Protein AF-A0A9N9K9Q8-F1 (afdb_monomer_lite)

Foldseek 3Di:
DDPPDDDCPPVVLVVVLVVQCPDPVNPPPDPVRSVVVLCPDPVNVVSVVVVVCVVPVPDPDDDDDDDDDPPDDDDDDDPVVVVLVVLVVCCVVPVVCSVVVLVVVPDDPVVVLVVVLSVVVVVDDPVNLVPDDPVRNVVVCVVNVLCVVPVDLVVSLVVLVVVLVVLVVVLVVLVVVVVPDDDDPPDPCNVVSVVCCVPPSPVVNVVSVVSNVVSVVVNVVSVD

Organism: NCBI:txid1348616

Structure (mmCIF, N/CA/C/O backbone):
data_AF-A0A9N9K9Q8-F1
#
_entry.id   AF-A0A9N9K9Q8-F1
#
loop_
_atom_site.group_PDB
_atom_site.id
_atom_site.type_symbol
_atom_site.label_atom_id
_atom_site.label_alt_id
_atom_site.label_comp_id
_atom_site.label_asym_id
_atom_site.label_entity_id
_atom_site.label_seq_id
_atom_site.pdbx_PDB_ins_code
_atom_site.Cartn_x
_atom_site.Cartn_y
_atom_site.Cartn_z
_atom_site.occupancy
_atom_site.B_iso_or_equiv
_atom_site.auth_seq_id
_atom_site.auth_comp_id
_atom_site.auth_asym_id
_atom_site.auth_atom_id
_atom_site.pdbx_PDB_model_num
ATOM 1 N N . TYR A 1 1 ? -30.589 18.678 27.924 1.00 32.12 1 TYR A N 1
ATOM 2 C CA . TYR A 1 1 ? -29.913 18.560 29.229 1.00 32.12 1 TYR A CA 1
ATOM 3 C C . TYR A 1 1 ? -30.903 18.054 30.267 1.00 32.12 1 TYR A C 1
ATOM 5 O O . TYR A 1 1 ? -31.657 18.846 30.816 1.00 32.12 1 TYR A O 1
ATOM 13 N N . TYR A 1 2 ? -30.967 16.738 30.486 1.00 28.25 2 TYR A N 1
ATOM 14 C CA . TYR A 1 2 ? -31.677 16.191 31.645 1.00 28.25 2 TYR A CA 1
ATOM 15 C C . TYR A 1 2 ? -30.678 16.084 32.791 1.00 28.25 2 TYR A C 1
ATOM 17 O O . TYR A 1 2 ? -29.695 15.356 32.700 1.00 28.25 2 TYR A O 1
ATOM 25 N N . ASN A 1 3 ? -30.925 16.868 33.835 1.00 29.27 3 ASN A N 1
ATOM 26 C CA . ASN A 1 3 ? -30.182 16.841 35.081 1.00 29.27 3 ASN A CA 1
ATOM 27 C C . ASN A 1 3 ? -30.519 15.526 35.804 1.00 29.27 3 ASN A C 1
ATOM 29 O O . ASN A 1 3 ? -31.625 15.373 36.327 1.00 29.27 3 ASN A O 1
ATOM 33 N N . ILE A 1 4 ? -29.605 14.552 35.769 1.00 35.16 4 ILE A N 1
ATOM 34 C CA . ILE A 1 4 ? -29.708 13.305 36.538 1.00 35.16 4 ILE A CA 1
ATOM 35 C C . ILE A 1 4 ? -29.277 13.632 37.971 1.00 35.16 4 ILE A C 1
ATOM 37 O O . ILE A 1 4 ? -28.216 13.230 38.438 1.00 35.16 4 ILE A O 1
ATOM 41 N N . ASN A 1 5 ? -30.099 14.408 38.674 1.00 34.47 5 ASN A N 1
ATOM 42 C CA . ASN A 1 5 ? -29.993 14.499 40.121 1.00 34.47 5 ASN A CA 1
ATOM 43 C C . ASN A 1 5 ? -30.538 13.191 40.702 1.00 34.47 5 ASN A C 1
ATOM 45 O O . ASN A 1 5 ? -31.746 12.960 40.716 1.00 34.47 5 ASN A O 1
ATOM 49 N N . SER A 1 6 ? -29.603 12.329 41.111 1.00 41.78 6 SER A N 1
ATOM 50 C CA . SER A 1 6 ? -29.760 11.272 42.115 1.00 41.78 6 SER A CA 1
ATOM 51 C C . SER A 1 6 ? -31.097 10.522 42.077 1.00 41.78 6 SER A C 1
ATOM 53 O O . SER A 1 6 ? -31.929 10.645 42.976 1.00 41.78 6 SER A O 1
ATOM 55 N N . THR A 1 7 ? -31.301 9.688 41.058 1.00 43.16 7 THR A N 1
ATOM 56 C CA . THR A 1 7 ? -32.247 8.576 41.193 1.00 43.16 7 THR A CA 1
ATOM 57 C C . THR A 1 7 ? -31.715 7.646 42.274 1.00 43.16 7 THR A C 1
ATOM 59 O O . THR A 1 7 ? -30.580 7.188 42.164 1.00 43.16 7 THR A O 1
ATOM 62 N N . ASN A 1 8 ? -32.528 7.418 43.307 1.00 47.88 8 ASN A N 1
ATOM 63 C CA . ASN A 1 8 ? -32.291 6.537 44.451 1.00 47.88 8 ASN A CA 1
ATOM 64 C C . ASN A 1 8 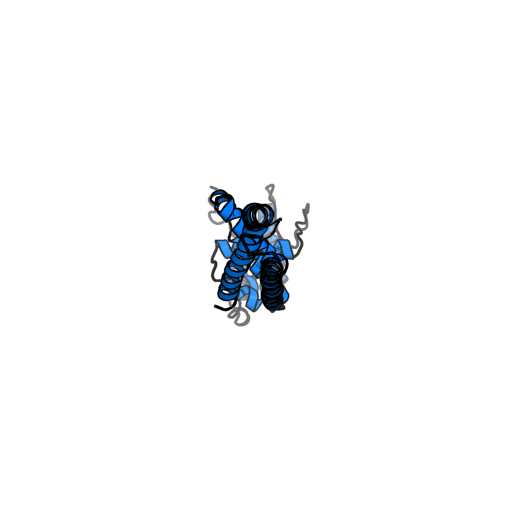? -31.837 5.134 44.012 1.00 47.88 8 ASN A C 1
ATOM 66 O O . ASN A 1 8 ? -32.640 4.204 43.955 1.00 47.88 8 ASN A O 1
ATOM 70 N N . PHE A 1 9 ? -30.553 4.973 43.705 1.00 52.31 9 PHE A N 1
ATOM 71 C CA . PHE A 1 9 ? -29.925 3.665 43.647 1.00 52.31 9 PHE A CA 1
ATOM 72 C C . PHE A 1 9 ? -29.998 3.114 45.068 1.00 52.31 9 PHE A C 1
ATOM 74 O O . PHE A 1 9 ? -29.609 3.803 46.014 1.00 52.31 9 PHE A O 1
ATOM 81 N N . ASN A 1 10 ? -30.582 1.929 45.243 1.00 62.25 10 ASN A N 1
ATOM 82 C CA . ASN A 1 10 ? -30.766 1.358 46.570 1.00 62.25 10 ASN A CA 1
ATOM 83 C C . ASN A 1 10 ? -29.402 1.292 47.274 1.00 62.25 10 ASN A C 1
ATOM 85 O O . ASN A 1 10 ? -28.501 0.589 46.817 1.00 62.25 10 ASN A O 1
ATOM 89 N N . ARG A 1 11 ? -29.253 2.048 48.370 1.00 59.88 11 ARG A N 1
ATOM 90 C CA . ARG A 1 11 ? -28.002 2.166 49.132 1.00 59.88 11 ARG A CA 1
ATOM 91 C C . ARG A 1 11 ? -27.455 0.793 49.518 1.00 59.88 11 ARG A C 1
ATOM 93 O O . ARG A 1 11 ? -26.262 0.568 49.411 1.00 59.88 11 ARG A O 1
ATOM 100 N N . HIS A 1 12 ? -28.346 -0.152 49.818 1.00 62.38 12 HIS A N 1
ATOM 101 C CA . HIS A 1 12 ? -27.984 -1.537 50.089 1.00 62.38 12 HIS A CA 1
ATOM 102 C C . HIS A 1 12 ? -27.310 -2.224 48.889 1.00 62.38 12 HIS A C 1
ATOM 104 O O . HIS A 1 12 ? -26.274 -2.855 49.044 1.00 62.38 12 HIS A O 1
ATOM 110 N N . THR A 1 13 ? -27.845 -2.056 47.678 1.00 58.78 13 THR A N 1
ATOM 111 C CA . THR A 1 13 ? -27.250 -2.600 46.445 1.00 58.78 13 THR A CA 1
ATOM 112 C C . THR A 1 13 ? -25.895 -1.962 46.141 1.00 58.78 13 THR A C 1
ATOM 114 O O . THR A 1 13 ? -24.978 -2.649 45.697 1.00 58.78 13 THR A O 1
ATOM 117 N N . TYR A 1 14 ? -25.753 -0.662 46.403 1.00 64.62 14 TYR A N 1
ATOM 118 C CA . TYR A 1 14 ? -24.492 0.061 46.242 1.00 64.62 14 TYR A CA 1
ATOM 119 C C . TYR A 1 14 ? -23.422 -0.415 47.239 1.00 64.62 14 TYR A C 1
ATOM 121 O O . TYR A 1 14 ? -22.298 -0.713 46.840 1.00 64.62 14 TYR A O 1
ATOM 129 N N . ASP A 1 15 ? -23.790 -0.574 48.511 1.00 63.72 15 ASP A N 1
ATOM 130 C CA . ASP A 1 15 ? -22.894 -1.053 49.567 1.00 63.72 15 ASP A CA 1
ATOM 131 C C . ASP A 1 15 ? -22.453 -2.509 49.313 1.00 63.72 15 ASP A C 1
ATOM 133 O O . ASP A 1 15 ? -21.279 -2.839 49.488 1.00 63.72 15 ASP A O 1
ATOM 137 N N . THR A 1 16 ? -23.349 -3.373 48.816 1.00 64.56 16 THR A N 1
ATOM 138 C CA . THR A 1 16 ? -23.002 -4.742 48.388 1.00 64.56 16 THR A CA 1
ATOM 139 C C . THR A 1 16 ? -22.009 -4.735 47.222 1.00 64.56 16 THR A C 1
ATOM 141 O O . THR A 1 16 ? -21.011 -5.451 47.268 1.00 64.56 16 THR A O 1
ATOM 144 N N . LEU A 1 17 ? -22.217 -3.889 46.206 1.00 63.94 17 LEU A N 1
ATOM 145 C CA . LEU A 1 17 ? -21.298 -3.764 45.065 1.00 63.94 17 LEU A CA 1
ATOM 146 C C . LEU A 1 17 ? -19.906 -3.279 45.490 1.00 63.94 17 LEU A C 1
ATOM 148 O O . LEU A 1 17 ? -18.902 -3.828 45.028 1.00 63.94 17 LEU A O 1
ATOM 152 N N . ILE A 1 18 ? -19.831 -2.287 46.382 1.00 64.88 18 ILE A N 1
ATOM 153 C CA . ILE A 1 18 ? -18.564 -1.771 46.925 1.00 64.88 18 ILE A CA 1
ATOM 154 C C . ILE A 1 18 ? -17.832 -2.837 47.742 1.00 64.88 18 ILE A C 1
ATOM 156 O O . ILE A 1 18 ? -16.629 -3.028 47.575 1.00 64.88 18 ILE A O 1
ATOM 160 N N . ASN A 1 19 ? -18.539 -3.567 48.603 1.00 65.19 19 ASN A N 1
ATOM 161 C CA . ASN A 1 19 ? -17.917 -4.596 49.435 1.00 65.19 19 ASN A CA 1
ATOM 162 C C . ASN A 1 19 ? -17.380 -5.766 48.599 1.00 65.19 19 ASN A C 1
ATOM 164 O O . ASN A 1 19 ? -16.278 -6.247 48.860 1.00 65.19 19 ASN A O 1
ATOM 168 N N . CYS A 1 20 ? -18.103 -6.181 47.555 1.00 62.53 20 CYS A N 1
ATOM 169 C CA . CYS A 1 20 ? -17.626 -7.211 46.632 1.00 62.53 20 CYS A CA 1
ATOM 170 C C . CYS A 1 20 ? -16.408 -6.734 45.826 1.00 62.53 20 CYS A C 1
ATOM 172 O O . CYS A 1 20 ? -15.441 -7.480 45.690 1.00 62.53 20 CYS A O 1
ATOM 174 N N . SER A 1 21 ? -16.411 -5.486 45.347 1.00 57.81 21 SER A N 1
ATOM 175 C CA . SER A 1 21 ? -15.313 -4.921 44.543 1.00 57.81 21 SER A CA 1
ATOM 176 C C . SER A 1 21 ? -14.047 -4.573 45.338 1.00 57.81 21 SER A C 1
ATOM 178 O O . SER A 1 21 ? -12.971 -4.502 44.744 1.00 57.81 21 SER A O 1
ATOM 180 N N . ASN A 1 22 ? -14.145 -4.427 46.663 1.00 60.06 22 ASN A N 1
ATOM 181 C CA . ASN A 1 22 ? -13.013 -4.187 47.565 1.00 60.06 22 ASN A CA 1
ATOM 182 C C . ASN A 1 22 ? -12.378 -5.470 48.136 1.00 60.06 22 ASN A C 1
ATOM 184 O O . ASN A 1 22 ? -11.470 -5.382 48.966 1.00 60.06 22 ASN A O 1
ATOM 188 N N . SER A 1 23 ? -12.825 -6.663 47.724 1.00 64.56 23 SER A N 1
ATOM 189 C CA . SER A 1 23 ? -12.177 -7.905 48.164 1.00 64.56 23 SER A CA 1
ATOM 190 C C . SER A 1 23 ? -10.748 -8.011 47.605 1.00 64.56 23 SER A C 1
ATOM 192 O O . SER A 1 23 ? -10.450 -7.516 46.514 1.00 64.56 23 SER A O 1
ATOM 194 N N . SER A 1 24 ? -9.847 -8.675 48.339 1.00 57.25 24 SER A N 1
ATOM 195 C CA . SER A 1 24 ? -8.426 -8.812 47.972 1.00 57.25 24 SER A CA 1
ATOM 196 C C . SER A 1 24 ? -8.209 -9.411 46.575 1.00 57.25 24 SER A C 1
ATOM 198 O O . SER A 1 24 ? -7.214 -9.092 45.924 1.00 57.25 24 SER A O 1
ATOM 200 N N . ILE A 1 25 ? -9.173 -10.196 46.083 1.00 59.78 25 ILE A N 1
ATOM 201 C CA . ILE A 1 25 ? -9.186 -10.836 44.759 1.00 59.78 25 ILE A CA 1
ATOM 202 C C . ILE A 1 25 ? -9.262 -9.804 43.620 1.00 59.78 25 ILE A C 1
ATOM 204 O O . ILE A 1 25 ? -8.734 -10.041 42.538 1.00 59.78 25 ILE A O 1
ATOM 208 N N . PHE A 1 26 ? -9.866 -8.636 43.857 1.00 59.97 26 PHE A N 1
ATOM 209 C CA . PHE A 1 26 ? -10.049 -7.597 42.838 1.00 59.97 26 PHE A CA 1
ATOM 210 C C . PHE A 1 26 ? -8.950 -6.533 42.844 1.00 59.97 26 PHE A C 1
ATOM 212 O O . PHE A 1 26 ? -8.930 -5.670 41.970 1.00 59.97 26 PHE A O 1
ATOM 219 N N . SER A 1 27 ? -8.029 -6.564 43.807 1.00 63.41 27 SER A N 1
ATOM 220 C CA . SER A 1 27 ? -7.024 -5.505 43.981 1.00 63.41 27 SER A CA 1
ATOM 221 C C . SER A 1 27 ? -6.080 -5.329 42.780 1.00 63.41 27 SER A C 1
ATOM 223 O O . SER A 1 27 ? -5.632 -4.213 42.533 1.00 63.41 27 SER A O 1
ATOM 225 N N . SER A 1 28 ? -5.838 -6.390 42.003 1.00 69.00 28 SER A N 1
ATOM 226 C CA . SER A 1 28 ? -4.969 -6.394 40.816 1.00 69.00 28 SER A CA 1
ATOM 227 C C . SER A 1 28 ? -5.699 -6.223 39.478 1.00 69.00 28 SER A C 1
ATOM 229 O O . SER A 1 28 ? -5.040 -6.154 38.443 1.00 69.00 28 SER A O 1
ATOM 231 N N . LEU A 1 29 ? -7.034 -6.179 39.478 1.00 69.81 29 LEU A N 1
ATOM 232 C CA . LEU A 1 29 ? -7.838 -6.146 38.255 1.00 69.81 29 LEU A CA 1
ATOM 233 C C . LEU A 1 29 ? -8.172 -4.710 37.835 1.00 69.81 29 LEU A C 1
ATOM 235 O O . LEU A 1 29 ? -8.472 -3.850 38.676 1.00 69.81 29 LEU A O 1
ATOM 239 N N . ASP A 1 30 ? -8.187 -4.465 36.525 1.00 74.81 30 ASP A N 1
ATOM 240 C CA . ASP A 1 30 ? -8.719 -3.217 35.975 1.00 74.81 30 ASP A CA 1
ATOM 241 C C . ASP A 1 30 ? -10.256 -3.141 36.131 1.00 74.81 30 ASP A C 1
ATOM 243 O O . ASP A 1 30 ? -10.926 -4.103 36.520 1.00 74.81 30 ASP A O 1
ATOM 247 N N . ILE A 1 31 ? -10.838 -1.969 35.864 1.00 72.44 31 ILE A N 1
ATOM 248 C CA . ILE A 1 31 ? -12.276 -1.720 36.064 1.00 72.44 31 ILE A CA 1
ATOM 249 C C . ILE A 1 31 ? -13.146 -2.640 35.187 1.00 72.44 31 ILE A C 1
ATOM 251 O O . ILE A 1 31 ? -14.182 -3.128 35.648 1.00 72.44 31 ILE A O 1
ATOM 255 N N . SER A 1 32 ? -12.726 -2.917 33.953 1.00 69.62 32 SER A N 1
ATOM 256 C CA . SER A 1 32 ? -13.461 -3.764 33.006 1.00 69.62 32 SER A CA 1
ATOM 257 C C . SER A 1 32 ? -13.437 -5.231 33.435 1.00 69.62 32 SER A C 1
ATOM 259 O O . SER A 1 32 ? -14.462 -5.918 33.399 1.00 69.62 32 SER A O 1
ATOM 261 N N . GLN A 1 33 ? -12.288 -5.706 33.912 1.00 74.19 33 GLN A N 1
ATOM 262 C CA . GLN A 1 33 ? -12.108 -7.045 34.465 1.00 74.19 33 GLN A CA 1
ATOM 263 C C . GLN A 1 33 ? -12.931 -7.232 35.742 1.00 74.19 33 GLN A C 1
ATOM 265 O O . GLN A 1 33 ? -13.656 -8.222 35.862 1.00 74.19 33 GLN A O 1
ATOM 270 N N . LYS A 1 34 ? -12.909 -6.250 36.653 1.00 77.50 34 LYS A N 1
ATOM 271 C CA . LYS A 1 34 ? -13.766 -6.232 37.852 1.00 77.50 34 LYS A CA 1
ATOM 272 C C . LYS A 1 34 ? -15.242 -6.345 37.488 1.00 77.50 34 LYS A C 1
ATOM 274 O O . LYS A 1 34 ? -15.949 -7.171 38.059 1.00 77.50 34 LYS A O 1
ATOM 279 N N . ALA A 1 35 ? -15.704 -5.552 36.521 1.00 77.62 35 ALA A N 1
ATOM 280 C CA . ALA A 1 35 ? -17.093 -5.582 36.069 1.00 77.62 35 ALA A CA 1
ATOM 281 C C . ALA A 1 35 ? -17.479 -6.946 35.471 1.00 77.62 35 ALA A C 1
ATOM 283 O O . ALA A 1 35 ? -18.559 -7.464 35.761 1.00 77.62 35 ALA A O 1
ATOM 284 N N . SER A 1 36 ? -16.590 -7.552 34.679 1.00 79.44 36 SER A N 1
ATOM 285 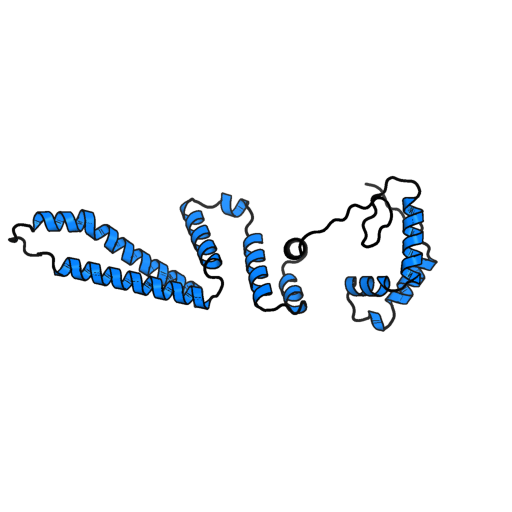C CA . SER A 1 36 ? -16.790 -8.890 34.111 1.00 79.44 36 SER A CA 1
ATOM 286 C C . SER A 1 36 ? -16.924 -9.957 35.199 1.00 79.44 36 SER A C 1
ATOM 288 O O . SER A 1 36 ? -17.873 -10.7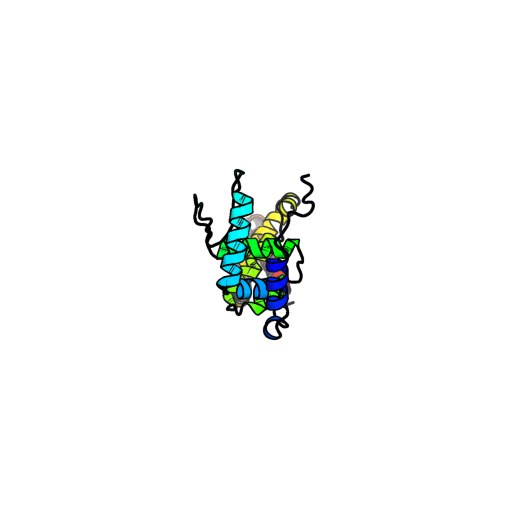40 35.179 1.00 79.44 36 SER A O 1
ATOM 290 N N . GLU A 1 37 ? -16.026 -9.968 36.183 1.00 79.94 37 GLU A N 1
ATOM 291 C CA . GLU A 1 37 ? -16.073 -10.931 37.286 1.00 79.94 37 GLU A CA 1
ATOM 292 C C . GLU A 1 37 ? -17.308 -10.735 38.182 1.00 79.94 37 GLU A C 1
ATOM 294 O O . GLU A 1 37 ? -18.007 -11.704 38.470 1.00 79.94 37 GLU A O 1
ATOM 299 N N . LEU A 1 38 ? -17.662 -9.492 38.533 1.00 81.19 38 LEU A N 1
ATOM 300 C CA . LEU A 1 38 ? -18.889 -9.191 39.290 1.00 81.19 38 LEU A CA 1
ATOM 301 C C . LEU A 1 38 ? -20.159 -9.626 38.545 1.00 81.19 38 LEU A C 1
ATOM 303 O O . LEU A 1 38 ? -21.139 -10.020 39.172 1.00 81.19 38 LEU A O 1
ATOM 307 N N . SER A 1 39 ? -20.155 -9.592 37.208 1.00 81.75 39 SER A N 1
ATOM 308 C CA . SER A 1 39 ? -21.316 -10.000 36.404 1.00 81.75 39 SER A CA 1
ATOM 309 C C . SER A 1 39 ? -21.624 -11.504 36.461 1.00 81.75 39 SER A C 1
ATOM 311 O O . SER A 1 39 ? -22.726 -11.916 36.079 1.00 81.75 39 SER A O 1
ATOM 313 N N . LYS A 1 40 ? -20.672 -12.323 36.935 1.00 83.69 40 LYS A N 1
ATOM 314 C CA . LYS A 1 40 ? -20.838 -13.773 37.121 1.00 83.69 40 LYS A CA 1
ATOM 315 C C . LYS A 1 40 ? -21.572 -14.120 38.419 1.00 83.69 40 LYS A C 1
ATOM 317 O O . LYS A 1 40 ? -22.093 -15.227 38.528 1.00 83.69 40 LYS A O 1
ATOM 322 N N . ASP A 1 41 ? -21.631 -13.197 39.378 1.00 83.25 41 ASP A N 1
ATOM 323 C CA . ASP A 1 41 ? -22.345 -13.388 40.638 1.00 83.25 41 ASP A CA 1
ATOM 324 C C . ASP A 1 41 ? -23.866 -13.296 40.422 1.00 83.25 41 ASP A C 1
ATOM 326 O O . ASP A 1 41 ? -24.403 -12.298 39.928 1.00 83.25 41 ASP A O 1
ATOM 330 N N . GLY A 1 42 ? -24.573 -14.369 40.781 1.00 83.31 42 GLY A N 1
ATOM 331 C CA . GLY A 1 42 ? -26.013 -14.491 40.568 1.00 83.31 42 GLY A CA 1
ATOM 332 C C . GLY A 1 42 ? -26.852 -13.530 41.414 1.00 83.31 42 GLY A C 1
ATOM 333 O O . GLY A 1 42 ? -27.878 -13.040 40.931 1.00 83.31 42 GLY A O 1
ATOM 334 N N . GLU A 1 43 ? -26.427 -13.225 42.642 1.00 82.44 43 GLU A N 1
ATOM 335 C CA . GLU A 1 43 ? -27.140 -12.312 43.539 1.00 82.44 43 GLU A CA 1
ATOM 336 C C . GLU A 1 43 ? -26.988 -10.869 43.062 1.00 82.44 43 GLU A C 1
ATOM 338 O O . GLU A 1 43 ? -27.988 -10.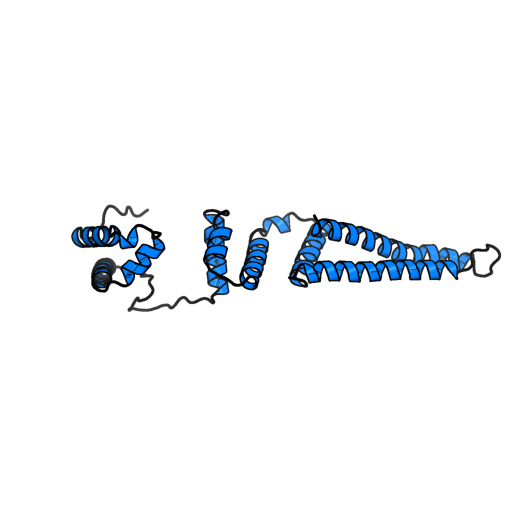160 42.902 1.00 82.44 43 GLU A O 1
ATOM 343 N N . ILE A 1 44 ? -25.761 -10.465 42.720 1.00 81.00 44 ILE A N 1
ATOM 344 C CA . ILE A 1 44 ? -25.472 -9.141 42.153 1.00 81.00 44 ILE A CA 1
ATOM 345 C C . ILE A 1 44 ? -26.246 -8.946 40.848 1.00 81.00 44 ILE A C 1
ATOM 347 O O . ILE A 1 44 ? -26.931 -7.934 40.659 1.00 81.00 44 ILE A O 1
ATOM 351 N N . ARG A 1 45 ? -26.205 -9.938 39.953 1.00 83.00 45 ARG A N 1
ATOM 352 C CA . ARG A 1 45 ? -26.941 -9.903 38.686 1.00 83.00 45 ARG A CA 1
ATOM 353 C C . ARG A 1 45 ? -28.451 -9.795 38.907 1.00 83.00 45 ARG A C 1
ATOM 355 O O . ARG A 1 45 ? -29.126 -9.079 38.164 1.00 83.00 45 ARG A O 1
ATOM 362 N N . SER A 1 46 ? -28.998 -10.486 39.906 1.00 83.38 46 SER A N 1
ATOM 363 C CA . SER A 1 46 ? -30.421 -10.402 40.260 1.00 83.38 46 SER A CA 1
ATOM 364 C C . SER A 1 46 ? -30.796 -8.999 40.748 1.00 83.38 46 SER A C 1
ATOM 366 O O . SER A 1 46 ? -31.755 -8.412 40.237 1.00 83.38 46 SER A O 1
ATOM 368 N N . LEU A 1 47 ? -29.999 -8.425 41.655 1.00 84.25 47 LEU A N 1
ATOM 369 C CA . LEU A 1 47 ? -30.197 -7.073 42.186 1.00 84.25 47 LEU A CA 1
ATOM 370 C C . LEU A 1 47 ? -30.162 -6.010 41.080 1.00 84.25 47 LEU A C 1
ATOM 372 O O . LEU A 1 47 ? -31.096 -5.216 40.960 1.00 84.25 47 LEU A O 1
ATOM 376 N N . ILE A 1 48 ? -29.141 -6.034 40.217 1.00 84.00 48 ILE A N 1
ATOM 377 C CA . ILE A 1 48 ? -29.017 -5.091 39.092 1.00 84.00 48 ILE A CA 1
ATOM 378 C C . ILE A 1 48 ? -30.230 -5.200 38.159 1.00 84.00 48 ILE A C 1
ATOM 380 O O . ILE A 1 48 ? -30.815 -4.188 37.771 1.00 84.00 48 ILE A O 1
ATOM 384 N N . ASN A 1 49 ? -30.662 -6.420 37.828 1.00 84.12 49 ASN A N 1
ATOM 385 C CA . ASN A 1 49 ? -31.822 -6.629 36.961 1.00 84.12 49 ASN A CA 1
ATOM 386 C C . ASN A 1 49 ? -33.131 -6.118 37.576 1.00 84.12 49 ASN A C 1
ATOM 388 O O . ASN A 1 49 ? -34.002 -5.640 36.844 1.00 84.12 49 ASN A O 1
ATOM 392 N N . GLN A 1 50 ? -33.298 -6.217 38.897 1.00 84.62 50 GLN A N 1
ATOM 393 C CA . GLN A 1 50 ? -34.459 -5.642 39.579 1.00 84.62 50 GLN A CA 1
ATOM 39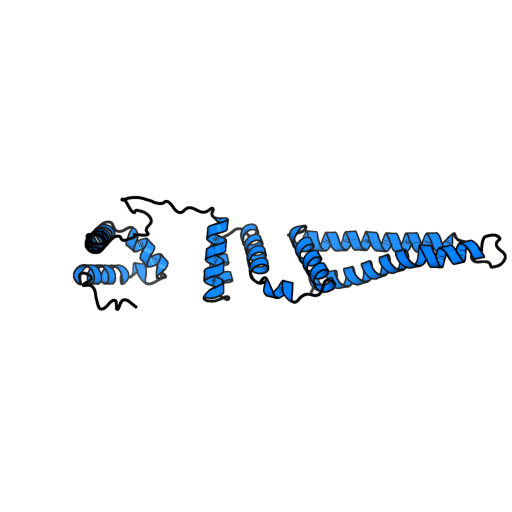4 C C . GLN A 1 50 ? -34.468 -4.116 39.471 1.00 84.62 50 GLN A C 1
ATOM 396 O O . GLN A 1 50 ? -35.516 -3.542 39.170 1.00 84.62 50 GLN A O 1
ATOM 401 N N . GLU A 1 51 ? -33.319 -3.468 39.652 1.00 84.06 51 GLU A N 1
ATOM 402 C CA . GLU A 1 51 ? -33.209 -2.013 39.523 1.00 84.06 51 GLU A CA 1
ATOM 403 C C . GLU A 1 51 ? -33.434 -1.540 38.082 1.00 84.06 51 GLU A C 1
ATOM 405 O O . GLU A 1 51 ? -34.231 -0.628 37.858 1.00 84.06 51 GLU A O 1
ATOM 410 N N . ILE A 1 52 ? -32.855 -2.219 37.083 1.00 83.50 52 ILE A N 1
ATOM 411 C CA . ILE A 1 52 ? -33.123 -1.923 35.665 1.00 83.50 52 ILE A CA 1
ATOM 412 C C . ILE A 1 52 ? -34.629 -2.011 35.383 1.00 83.50 52 ILE A C 1
ATOM 414 O O . ILE A 1 52 ? -35.201 -1.077 34.823 1.00 83.50 52 ILE A O 1
ATOM 418 N N . LYS A 1 53 ? -35.303 -3.081 35.832 1.00 81.88 53 LYS A N 1
ATOM 419 C CA . LYS A 1 53 ? -36.756 -3.251 35.642 1.00 81.88 53 LYS A CA 1
ATOM 420 C C . LYS A 1 53 ? -37.578 -2.140 36.292 1.00 81.88 53 LYS A C 1
ATOM 422 O O . LYS A 1 53 ? -38.577 -1.723 35.708 1.00 81.88 53 LYS A O 1
ATOM 427 N N . LYS A 1 54 ? -37.192 -1.676 37.487 1.00 82.56 54 LYS A N 1
ATOM 428 C CA . LYS A 1 54 ? -37.853 -0.544 38.160 1.00 82.56 54 LYS A CA 1
ATOM 429 C C . LYS A 1 54 ? -37.717 0.729 37.329 1.00 82.56 54 LYS A C 1
ATOM 431 O O . LYS A 1 54 ? -38.717 1.403 37.098 1.00 82.56 54 LYS A O 1
ATOM 436 N N . LEU A 1 55 ? -36.514 1.015 36.832 1.00 81.25 55 LEU A N 1
ATOM 437 C CA . LEU A 1 55 ? -36.236 2.198 36.014 1.00 81.25 55 LEU A CA 1
ATOM 438 C C . LEU A 1 55 ? -36.983 2.170 34.675 1.00 81.25 55 LEU A C 1
ATOM 440 O O . LEU A 1 55 ? -37.445 3.210 34.206 1.00 81.25 55 LEU A O 1
ATOM 444 N N . THR A 1 56 ? -37.146 0.991 34.072 1.00 79.50 56 THR A N 1
ATOM 445 C CA . THR A 1 56 ? -37.735 0.855 32.732 1.00 79.50 56 THR A CA 1
ATOM 446 C C . THR A 1 56 ? -39.246 0.625 32.711 1.00 79.50 56 THR A C 1
ATOM 448 O O . THR A 1 56 ? -39.802 0.410 31.637 1.00 79.50 56 THR A O 1
ATOM 451 N N . LYS A 1 57 ? -39.931 0.647 33.862 1.00 74.81 57 LYS A N 1
ATOM 452 C CA . LYS A 1 57 ? -41.347 0.248 33.980 1.00 74.81 57 LYS A CA 1
ATOM 453 C C . LYS A 1 57 ? -42.337 1.215 33.312 1.00 74.81 57 LYS A C 1
ATOM 455 O O . LYS A 1 57 ? -43.401 0.779 32.889 1.00 74.81 57 LYS A O 1
ATOM 460 N N . GLU A 1 58 ? -42.001 2.503 33.206 1.00 68.12 58 GLU A N 1
ATOM 461 C CA . GLU A 1 58 ? -42.970 3.557 32.838 1.00 68.12 58 GLU A CA 1
ATOM 462 C C . GLU A 1 58 ? -42.636 4.348 31.563 1.00 68.12 58 GLU A C 1
ATOM 464 O O . GLU A 1 58 ? -43.451 5.154 31.116 1.00 68.12 58 GLU A O 1
ATOM 469 N N . LYS A 1 59 ? -41.467 4.146 30.938 1.00 62.38 59 LYS A N 1
ATOM 470 C CA . LYS A 1 59 ? -41.082 4.895 29.725 1.00 62.38 59 LYS A CA 1
ATOM 471 C C . LYS A 1 59 ? -40.607 3.968 28.611 1.00 62.38 59 LYS A C 1
ATOM 473 O O . LYS A 1 59 ? -40.140 2.860 28.859 1.00 62.38 59 LYS A O 1
ATOM 478 N N . ARG A 1 60 ? -40.700 4.454 27.368 1.00 74.19 60 ARG A N 1
ATOM 479 C CA . ARG A 1 60 ? -40.130 3.818 26.168 1.00 74.19 60 ARG A CA 1
ATOM 480 C C . ARG A 1 60 ? -38.598 3.885 26.235 1.00 74.19 60 ARG A C 1
ATOM 482 O O . ARG A 1 60 ? -37.990 4.769 25.642 1.00 74.19 60 ARG A O 1
ATOM 489 N N . PHE A 1 61 ? -37.989 3.000 27.015 1.00 78.56 61 PHE A N 1
ATOM 490 C CA . PHE A 1 61 ? -36.539 2.866 27.108 1.00 78.56 61 PHE A CA 1
ATOM 491 C C . PHE A 1 61 ? -36.015 1.851 26.098 1.00 78.56 61 PHE A C 1
ATOM 493 O O . PHE A 1 61 ? -36.644 0.825 25.844 1.00 78.56 61 PHE A O 1
ATOM 500 N N . VAL A 1 62 ? -34.819 2.122 25.583 1.00 77.31 62 VAL A N 1
ATOM 501 C CA . VAL A 1 62 ? -33.980 1.115 24.935 1.00 77.31 62 VAL A CA 1
ATOM 502 C C . VAL A 1 62 ? -32.975 0.645 25.977 1.00 77.31 62 VAL A C 1
ATOM 504 O O . VAL A 1 62 ? -32.208 1.447 26.505 1.00 77.31 62 VAL A O 1
ATOM 507 N N . VAL A 1 63 ? -33.008 -0.646 26.302 1.00 80.50 63 VAL A N 1
ATOM 508 C CA . VAL A 1 63 ? -32.043 -1.270 27.212 1.00 80.50 63 VAL A CA 1
ATOM 509 C C . VAL A 1 63 ? -31.010 -1.997 26.370 1.00 80.50 63 VAL A C 1
ATOM 511 O O . VAL A 1 63 ? -31.356 -2.889 25.598 1.00 80.50 63 VAL A O 1
ATOM 514 N N . VAL A 1 64 ? -29.745 -1.617 26.525 1.00 81.06 64 VAL A N 1
ATOM 515 C CA . VAL A 1 64 ? -28.618 -2.261 25.848 1.00 81.06 64 VAL A CA 1
ATOM 516 C C . VAL A 1 64 ? -27.936 -3.198 26.835 1.00 81.06 64 VAL A C 1
ATOM 518 O O . VAL A 1 64 ? -27.609 -2.808 27.952 1.00 81.06 64 VAL A O 1
ATOM 521 N N . GLY A 1 65 ? -27.730 -4.447 26.434 1.00 82.38 65 GLY A N 1
ATOM 522 C CA . GLY A 1 65 ? -27.064 -5.439 27.266 1.00 82.38 65 GLY A CA 1
ATOM 523 C C . GLY A 1 65 ? -27.000 -6.795 26.582 1.00 82.38 65 GLY A C 1
ATOM 524 O O . GLY A 1 65 ? -27.692 -7.040 25.596 1.00 82.38 65 GLY A O 1
ATOM 525 N N . ARG A 1 66 ? -26.166 -7.685 27.122 1.00 80.81 66 ARG A N 1
ATOM 526 C CA . ARG A 1 66 ? -25.936 -9.018 26.549 1.00 80.81 66 ARG A CA 1
ATOM 527 C C . ARG A 1 66 ? -27.161 -9.932 26.665 1.00 80.81 66 ARG A C 1
ATOM 529 O O . ARG A 1 66 ? -27.484 -10.640 25.722 1.00 80.81 66 ARG A O 1
ATOM 536 N N . ASP A 1 67 ? -27.876 -9.839 27.788 1.00 79.75 67 ASP A N 1
ATOM 537 C CA . ASP A 1 67 ? -28.947 -10.774 28.160 1.00 79.75 67 ASP A CA 1
ATOM 538 C C . ASP A 1 67 ? -30.314 -10.082 28.347 1.00 79.75 67 ASP A C 1
ATOM 540 O O . ASP A 1 67 ? -31.086 -10.410 29.251 1.00 79.75 67 ASP A O 1
ATOM 544 N N . VAL A 1 68 ? -30.641 -9.103 27.497 1.00 79.56 68 VAL A N 1
ATOM 545 C CA . VAL A 1 68 ? -31.952 -8.424 27.528 1.00 79.56 68 VAL A CA 1
ATOM 546 C C . VAL A 1 68 ? -33.036 -9.358 26.980 1.00 79.56 68 VAL A C 1
ATOM 548 O O . VAL A 1 68 ? -32.804 -10.087 26.015 1.00 79.56 68 VAL A O 1
ATOM 551 N N . THR A 1 69 ? -34.220 -9.391 27.602 1.00 70.06 69 THR A N 1
ATOM 552 C CA . THR A 1 69 ? -35.253 -10.417 27.346 1.00 70.06 69 THR A CA 1
ATOM 553 C C . THR A 1 69 ? -36.445 -9.960 26.498 1.00 70.06 69 THR A C 1
ATOM 555 O O . THR A 1 69 ? -37.081 -10.815 25.889 1.00 70.06 69 THR A O 1
ATOM 558 N N . THR A 1 70 ? -36.702 -8.658 26.354 1.00 66.62 70 THR A N 1
ATOM 559 C CA . THR A 1 70 ? -37.930 -8.126 25.723 1.00 66.62 70 THR A CA 1
ATOM 560 C C . THR A 1 70 ? -37.620 -7.371 24.423 1.00 66.62 70 THR A C 1
ATOM 562 O O . THR A 1 70 ? -36.723 -6.538 24.436 1.00 66.62 70 THR A O 1
ATOM 565 N N . ASN A 1 71 ? -38.350 -7.643 23.325 1.00 67.38 71 ASN A N 1
ATOM 566 C CA . ASN A 1 71 ? -38.231 -6.991 21.999 1.00 67.38 71 ASN A CA 1
ATOM 567 C C . ASN A 1 71 ? -36.780 -6.731 21.551 1.00 67.38 71 ASN A C 1
ATOM 569 O O . ASN A 1 71 ? -36.292 -5.602 21.571 1.00 67.38 71 ASN A O 1
ATOM 573 N N . LYS A 1 72 ? -36.079 -7.806 21.177 1.00 77.56 72 LYS A N 1
ATOM 574 C CA . LYS A 1 72 ? -34.625 -7.799 20.988 1.00 77.56 72 LYS A CA 1
ATOM 575 C C . LYS A 1 72 ? -34.227 -7.409 19.568 1.00 77.56 72 LYS A C 1
ATOM 577 O O . LYS A 1 72 ? -34.702 -8.004 18.606 1.00 77.56 72 LYS A O 1
ATOM 582 N N . ILE A 1 73 ? -33.265 -6.499 19.465 1.00 81.06 73 ILE A N 1
ATOM 583 C CA . ILE A 1 73 ? -32.439 -6.328 18.270 1.00 81.06 73 ILE A CA 1
ATOM 584 C C . ILE A 1 73 ? -31.063 -6.885 18.618 1.00 81.06 73 ILE A C 1
ATOM 586 O O . ILE A 1 73 ? -30.422 -6.409 19.555 1.00 81.06 73 ILE A O 1
ATOM 590 N N . LEU A 1 74 ? -30.626 -7.914 17.893 1.00 82.06 74 LEU A N 1
ATOM 591 C CA . LEU A 1 74 ? -29.277 -8.443 18.039 1.00 82.06 74 LEU A CA 1
ATOM 592 C C . LEU A 1 74 ? -28.342 -7.642 17.137 1.00 82.06 74 LEU A C 1
ATOM 594 O O . LEU A 1 74 ? -28.436 -7.717 15.915 1.00 82.06 74 LEU A O 1
ATOM 598 N N . LEU A 1 75 ? -27.443 -6.878 17.750 1.00 80.06 75 LEU A N 1
ATOM 599 C CA . LEU A 1 75 ? -26.362 -6.212 17.038 1.00 80.06 75 LEU A CA 1
ATOM 600 C C . LEU A 1 75 ? -25.142 -7.129 17.053 1.00 80.06 75 LEU A C 1
ATOM 602 O O . LEU A 1 75 ? -24.504 -7.313 18.090 1.00 80.06 75 LEU A O 1
ATOM 606 N N . SER A 1 76 ? -24.831 -7.709 15.901 1.00 81.50 76 SER A N 1
ATOM 607 C CA . SER A 1 76 ? -23.613 -8.481 15.679 1.00 81.50 76 SER A CA 1
ATOM 608 C C . SER A 1 76 ? -22.794 -7.844 14.570 1.00 81.50 76 SER A C 1
ATOM 610 O O . SER A 1 76 ? -23.334 -7.310 13.606 1.00 81.50 76 SER A O 1
ATOM 612 N N . ALA A 1 77 ? -21.484 -7.939 14.707 1.00 75.12 77 ALA A N 1
ATOM 613 C CA . ALA A 1 77 ? -20.530 -7.674 13.650 1.00 75.12 77 ALA A CA 1
ATOM 614 C C . ALA A 1 77 ? -19.460 -8.761 13.738 1.00 75.12 77 ALA A C 1
ATOM 616 O O . ALA A 1 77 ? -19.252 -9.332 14.821 1.00 75.12 77 ALA A O 1
ATOM 617 N N . ASP A 1 78 ? -18.820 -9.048 12.611 1.00 66.12 78 ASP A N 1
ATOM 618 C CA . ASP A 1 78 ? -17.628 -9.884 12.572 1.00 66.12 78 ASP A CA 1
ATOM 619 C C . ASP A 1 78 ? -16.528 -9.308 13.478 1.00 66.12 78 ASP A C 1
ATOM 621 O O . ASP A 1 78 ? -16.589 -8.174 13.981 1.00 66.12 78 ASP A O 1
ATOM 625 N N . PHE A 1 79 ? -15.567 -10.162 13.796 1.00 61.72 79 PHE A N 1
ATOM 626 C CA . PHE A 1 79 ? -14.547 -9.857 14.783 1.00 61.72 79 PHE A CA 1
ATOM 627 C C . PHE A 1 79 ? -13.651 -8.707 14.324 1.00 61.72 79 PHE A C 1
ATOM 629 O O . PHE A 1 79 ? -13.352 -7.815 15.119 1.00 61.72 79 PHE A O 1
ATOM 636 N N . GLU A 1 80 ? -13.298 -8.709 13.046 1.00 61.47 80 GLU A N 1
ATOM 637 C CA . GLU A 1 80 ? -12.468 -7.736 12.352 1.00 61.47 80 GLU A CA 1
ATOM 638 C C . GLU A 1 80 ? -13.098 -6.341 12.446 1.00 61.47 80 GLU A C 1
ATOM 640 O O . GLU A 1 80 ? -12.464 -5.392 12.910 1.00 61.47 80 GLU A O 1
ATOM 645 N N . THR A 1 81 ? -14.393 -6.226 12.151 1.00 68.75 81 THR A N 1
ATOM 646 C CA . THR A 1 81 ? -15.153 -4.975 12.266 1.00 68.75 81 THR A CA 1
ATOM 647 C C . THR A 1 81 ? -15.220 -4.471 13.708 1.00 68.75 81 THR A C 1
ATOM 649 O O . THR A 1 81 ? -15.110 -3.268 13.965 1.00 68.75 81 THR A O 1
ATOM 652 N N . ARG A 1 82 ? -15.416 -5.368 14.684 1.00 70.94 82 ARG A N 1
ATOM 653 C CA . ARG A 1 82 ? -15.456 -4.995 16.112 1.00 70.94 82 ARG A CA 1
ATOM 654 C C . ARG A 1 82 ? -14.098 -4.515 16.604 1.00 70.94 82 ARG A C 1
ATOM 656 O O . ARG A 1 82 ? -14.038 -3.553 17.365 1.00 70.94 82 ARG A O 1
ATOM 663 N N . LEU A 1 83 ? -13.040 -5.183 16.165 1.00 61.62 83 LEU A N 1
ATOM 664 C CA . LEU A 1 83 ? -11.665 -4.850 16.486 1.00 61.62 83 LEU A CA 1
ATOM 665 C C . LEU A 1 83 ? -11.271 -3.504 15.885 1.00 61.62 83 LEU A C 1
ATOM 667 O O . LEU A 1 83 ? -10.792 -2.651 16.622 1.00 61.62 83 LEU A O 1
ATOM 671 N N . GLY A 1 84 ? -11.564 -3.273 14.604 1.00 59.88 84 GLY A N 1
ATOM 672 C CA . GLY A 1 84 ? -11.311 -1.990 13.948 1.00 59.88 84 GLY A CA 1
ATOM 673 C C . GLY A 1 84 ? -11.994 -0.829 14.673 1.00 59.88 84 GLY A C 1
ATOM 674 O O . GLY A 1 84 ? -11.350 0.166 14.990 1.00 59.88 84 GLY A O 1
ATOM 675 N N . ARG A 1 85 ? -13.274 -0.978 15.045 1.00 68.94 85 ARG A N 1
ATOM 676 C CA . ARG A 1 85 ? -13.990 0.040 15.842 1.00 68.94 85 ARG A CA 1
ATOM 677 C C . ARG A 1 85 ? -13.373 0.262 17.221 1.00 68.94 85 ARG A C 1
ATOM 679 O O . ARG A 1 85 ? -13.337 1.394 17.685 1.00 68.94 85 ARG A O 1
ATOM 686 N N . HIS A 1 86 ? -12.916 -0.799 17.879 1.00 66.06 86 HIS A N 1
ATOM 687 C CA . HIS A 1 86 ? -12.284 -0.682 19.189 1.00 66.06 86 HIS A CA 1
ATOM 688 C C . HIS A 1 86 ? -10.937 0.043 19.103 1.00 66.06 86 HIS A C 1
ATOM 690 O O . HIS A 1 86 ? -10.671 0.931 19.904 1.00 66.06 86 HIS A O 1
ATOM 696 N N . VAL A 1 87 ? -10.131 -0.269 18.086 1.00 60.72 87 VAL A N 1
ATOM 697 C CA . VAL A 1 87 ? -8.878 0.441 17.805 1.00 60.72 87 VAL A CA 1
ATOM 698 C C . VAL A 1 87 ? -9.148 1.925 17.570 1.00 60.72 87 VAL A C 1
ATOM 700 O O . VAL A 1 87 ? -8.467 2.743 18.170 1.00 60.72 87 VAL A O 1
ATOM 703 N N . MET A 1 88 ? -10.171 2.282 16.786 1.00 61.19 88 MET A N 1
ATOM 704 C CA . MET A 1 88 ? -10.559 3.687 16.580 1.00 61.19 88 MET A CA 1
ATOM 705 C C . MET A 1 88 ? -10.875 4.414 17.884 1.00 61.19 88 MET A C 1
ATOM 707 O O . MET A 1 88 ? -10.384 5.510 18.118 1.00 61.19 88 MET A O 1
ATOM 711 N N . GLN A 1 89 ? -11.655 3.778 18.759 1.00 63.09 89 GLN A N 1
ATOM 712 C CA . GLN A 1 89 ? -11.988 4.346 20.066 1.00 63.09 89 GLN A CA 1
ATOM 713 C C . GLN A 1 89 ? -10.733 4.585 20.916 1.00 63.09 89 GLN A C 1
ATOM 715 O O . GLN A 1 89 ? -10.617 5.617 21.567 1.00 63.09 89 GLN A O 1
ATOM 720 N N . LEU A 1 90 ? -9.767 3.663 20.872 1.00 61.25 90 LEU A N 1
ATOM 721 C CA . LEU A 1 90 ? -8.497 3.805 21.587 1.00 61.25 90 LEU A CA 1
ATOM 722 C C . LEU A 1 90 ? -7.580 4.873 20.967 1.00 61.25 90 LEU A C 1
ATOM 724 O O . LEU A 1 90 ? -6.881 5.565 21.706 1.00 61.25 90 LEU A O 1
ATOM 728 N N . VAL A 1 91 ? -7.577 5.023 19.637 1.00 60.25 91 VAL A N 1
ATOM 729 C CA . VAL A 1 91 ? -6.832 6.081 18.925 1.00 60.25 91 VAL A CA 1
ATOM 730 C C . VAL A 1 91 ? -7.324 7.463 19.353 1.00 60.25 91 VAL A C 1
ATOM 732 O O . VAL A 1 91 ? -6.494 8.328 19.634 1.00 60.25 91 VAL A O 1
ATOM 735 N N . ASP A 1 92 ? -8.643 7.648 19.439 1.00 58.06 92 ASP A N 1
ATOM 736 C CA . ASP A 1 92 ? -9.263 8.921 19.823 1.00 58.06 92 ASP A CA 1
ATOM 737 C C . ASP A 1 92 ? -9.016 9.275 21.301 1.00 58.06 92 ASP A C 1
ATOM 739 O O . ASP A 1 92 ? -8.890 10.452 21.645 1.00 58.06 92 ASP A O 1
ATOM 743 N N . GLU A 1 93 ? -8.925 8.275 22.184 1.00 57.97 93 GLU A N 1
ATOM 744 C CA . GLU A 1 93 ? -8.752 8.488 23.627 1.00 57.97 93 GLU A CA 1
ATOM 745 C C . GLU A 1 93 ? -7.279 8.599 24.058 1.00 57.97 93 GLU A C 1
ATOM 747 O O . GLU A 1 93 ? -6.953 9.455 24.887 1.00 57.97 93 GLU A O 1
ATOM 752 N N . ASN A 1 94 ? -6.376 7.759 23.528 1.00 57.59 94 ASN A N 1
ATOM 753 C CA . ASN A 1 94 ? -4.931 7.846 23.775 1.00 57.59 94 ASN A CA 1
ATOM 754 C C . ASN A 1 94 ? -4.104 6.976 22.789 1.00 57.59 94 ASN A C 1
ATOM 756 O O . ASN A 1 94 ? -3.955 5.766 23.006 1.00 57.59 94 ASN A O 1
ATOM 760 N N . PRO A 1 95 ? -3.455 7.566 21.766 1.00 54.88 95 PRO A N 1
ATOM 761 C CA . PRO A 1 95 ? -2.776 6.811 20.709 1.00 54.88 95 PRO A CA 1
ATOM 762 C C . PRO A 1 95 ? -1.594 5.941 21.174 1.00 54.88 95 PRO A C 1
ATOM 764 O O . PRO A 1 95 ? -1.146 5.074 20.424 1.00 54.88 95 PRO A O 1
ATOM 767 N N . GLN A 1 96 ? -1.076 6.132 22.394 1.00 52.91 96 GLN A N 1
ATOM 768 C CA . GLN A 1 96 ? 0.041 5.339 22.927 1.00 52.91 96 GLN A CA 1
ATOM 769 C C . GLN A 1 96 ? -0.382 3.970 23.501 1.00 52.91 96 GLN A C 1
ATOM 771 O O . GLN A 1 96 ? 0.461 3.080 23.608 1.00 52.91 96 GLN A O 1
ATOM 776 N N . ASN A 1 97 ? -1.668 3.756 23.814 1.00 54.19 97 ASN A N 1
ATOM 777 C CA . ASN A 1 97 ? -2.149 2.521 24.460 1.00 54.19 97 ASN A CA 1
ATOM 778 C C . ASN A 1 97 ? -2.415 1.351 23.497 1.00 54.19 97 ASN A C 1
ATOM 780 O O . ASN A 1 97 ? -2.482 0.201 23.928 1.00 54.19 97 ASN A O 1
ATOM 784 N N . ILE A 1 98 ? -2.494 1.612 22.190 1.00 56.41 98 ILE A N 1
ATOM 785 C CA . ILE A 1 98 ? -2.824 0.600 21.172 1.00 56.41 98 ILE A CA 1
ATOM 786 C C . ILE A 1 98 ? -1.781 -0.523 21.142 1.00 56.41 98 ILE A C 1
ATOM 788 O O . ILE A 1 98 ? -2.119 -1.699 21.034 1.00 56.41 98 ILE A O 1
ATOM 792 N N . LEU A 1 99 ? -0.500 -0.167 21.279 1.00 48.84 99 LEU A N 1
ATOM 793 C CA . LEU A 1 99 ? 0.593 -1.135 21.241 1.00 48.84 99 LEU A CA 1
ATOM 794 C C . LEU A 1 99 ? 0.553 -2.075 22.457 1.00 48.84 99 LEU A C 1
ATOM 796 O O . LEU A 1 99 ? 0.836 -3.264 22.327 1.00 48.84 99 LEU A O 1
ATOM 800 N N . TYR A 1 100 ? 0.157 -1.559 23.625 1.00 51.62 100 TYR A N 1
ATOM 801 C CA . TYR A 1 100 ? 0.100 -2.332 24.865 1.00 51.62 100 TYR A CA 1
ATOM 802 C C . TYR A 1 100 ? -1.045 -3.354 24.839 1.00 51.62 100 TYR A C 1
ATOM 804 O O . TYR A 1 100 ? -0.834 -4.514 25.197 1.00 51.62 100 TYR A O 1
ATOM 812 N N . ASP A 1 101 ? -2.223 -2.981 24.333 1.00 51.94 101 ASP A N 1
ATOM 813 C CA . ASP A 1 101 ? -3.371 -3.895 24.238 1.00 51.94 101 ASP A CA 1
ATOM 814 C C . ASP A 1 101 ? -3.160 -5.000 23.193 1.00 51.94 101 ASP A C 1
ATOM 816 O O . ASP A 1 101 ? -3.513 -6.161 23.424 1.00 51.94 101 ASP A O 1
ATOM 820 N N . VAL A 1 102 ? -2.503 -4.682 22.074 1.00 51.62 102 VAL A N 1
ATOM 821 C CA . VAL A 1 102 ? -2.156 -5.656 21.025 1.00 51.62 102 VAL A CA 1
ATOM 822 C C . VAL A 1 102 ? -1.141 -6.690 21.526 1.00 51.62 102 VAL A C 1
ATOM 824 O O . VAL A 1 102 ? -1.308 -7.885 21.275 1.00 51.62 102 VAL A O 1
ATOM 827 N N . ILE A 1 103 ? -0.134 -6.254 22.294 1.00 51.88 103 ILE A N 1
ATOM 828 C CA . ILE A 1 103 ? 0.856 -7.140 22.930 1.00 51.88 103 ILE A CA 1
ATOM 829 C C . ILE A 1 103 ? 0.205 -7.995 24.031 1.00 51.88 103 ILE A C 1
ATOM 831 O O . ILE A 1 103 ? 0.498 -9.188 24.151 1.00 51.88 103 ILE A O 1
ATOM 835 N N . THR A 1 104 ? -0.716 -7.423 24.813 1.00 51.84 104 THR A N 1
ATOM 836 C CA . THR A 1 104 ? -1.386 -8.123 25.927 1.00 51.84 104 THR A CA 1
ATOM 837 C C . THR A 1 104 ? -2.372 -9.193 25.436 1.00 51.84 104 THR A C 1
ATOM 839 O O . THR A 1 104 ? -2.555 -10.217 26.097 1.00 51.84 104 THR A O 1
ATOM 842 N N . LEU A 1 105 ? -2.949 -9.031 24.239 1.00 54.16 105 LEU A N 1
ATOM 843 C CA . LEU A 1 105 ? -3.910 -9.970 23.643 1.00 54.16 105 LEU A CA 1
ATOM 844 C C . LEU A 1 105 ? -3.313 -11.300 23.129 1.00 54.16 105 LEU A C 1
ATOM 846 O O . LEU A 1 105 ? -4.060 -12.092 22.555 1.00 54.16 105 LEU A O 1
ATOM 850 N N . LYS A 1 106 ? -2.019 -11.595 23.351 1.00 47.62 106 LYS A N 1
ATOM 851 C CA . LYS A 1 106 ? -1.346 -12.849 22.923 1.00 47.62 106 LYS A CA 1
ATOM 852 C C . LYS A 1 106 ? -1.683 -13.253 21.478 1.00 47.62 106 LYS A C 1
ATOM 854 O O . LYS A 1 106 ? -1.966 -14.419 21.196 1.00 47.62 106 LYS A O 1
ATOM 859 N N . ARG A 1 107 ? -1.700 -12.292 20.561 1.00 52.81 107 ARG A N 1
ATOM 860 C CA . ARG A 1 107 ? -1.972 -12.585 19.153 1.00 52.81 107 ARG A CA 1
ATOM 861 C C . ARG A 1 107 ? -0.724 -13.102 18.452 1.00 52.81 107 ARG A C 1
ATOM 863 O O . ARG A 1 107 ? 0.397 -12.760 18.826 1.00 52.81 107 ARG A O 1
ATOM 870 N N . THR A 1 108 ? -0.929 -13.953 17.452 1.00 52.41 108 THR A N 1
ATOM 871 C CA . THR A 1 108 ? 0.132 -14.355 16.527 1.00 52.41 108 THR A CA 1
ATOM 872 C C . THR A 1 108 ? 0.637 -13.132 15.762 1.00 52.41 108 THR A C 1
ATOM 874 O O . THR A 1 108 ? -0.105 -12.170 15.566 1.00 52.41 108 THR A O 1
ATOM 877 N N . PHE A 1 109 ? 1.906 -13.167 15.352 1.00 51.03 109 PHE A N 1
ATOM 878 C CA . PHE A 1 109 ? 2.584 -12.065 14.660 1.00 51.03 109 PHE A CA 1
ATOM 879 C C . PHE A 1 109 ? 1.774 -11.558 13.447 1.00 51.03 109 PHE A C 1
ATOM 881 O O . PHE A 1 109 ? 1.589 -10.355 13.293 1.00 51.03 109 PHE A O 1
ATOM 888 N N . ASP A 1 110 ? 1.165 -12.481 12.699 1.00 52.41 110 ASP A N 1
ATOM 889 C CA . ASP A 1 110 ? 0.343 -12.204 11.513 1.00 52.41 110 ASP A CA 1
ATOM 890 C C . ASP A 1 110 ? -0.862 -11.288 11.807 1.00 52.41 110 ASP A C 1
ATOM 892 O O . ASP A 1 110 ? -1.175 -10.377 11.046 1.00 52.41 110 ASP A O 1
ATOM 896 N N . GLN A 1 111 ? -1.516 -11.468 12.961 1.00 55.72 111 GLN A N 1
ATOM 897 C CA . GLN A 1 111 ? -2.677 -10.656 13.348 1.00 55.72 111 GLN A CA 1
ATOM 898 C C . GLN A 1 111 ? -2.283 -9.266 13.854 1.00 55.72 111 GLN A C 1
ATOM 900 O O . GLN A 1 111 ? -3.128 -8.375 13.899 1.00 55.72 111 GLN A O 1
ATOM 905 N N . VAL A 1 112 ? -1.035 -9.090 14.294 1.00 55.66 112 VAL A N 1
ATOM 906 C CA . VAL A 1 112 ? -0.481 -7.786 14.687 1.00 55.66 112 VAL A CA 1
ATOM 907 C C . VAL A 1 112 ? -0.106 -6.984 13.443 1.00 55.66 112 VAL A C 1
ATOM 909 O O . VAL A 1 112 ? -0.321 -5.775 13.419 1.00 55.66 112 VAL A O 1
ATOM 912 N N . GLU A 1 113 ? 0.400 -7.656 12.409 1.00 56.38 113 GLU A N 1
ATOM 913 C CA . GLU A 1 113 ? 0.774 -7.050 11.130 1.00 56.38 113 GLU A CA 1
ATOM 914 C C . GLU A 1 113 ? -0.454 -6.533 10.362 1.00 56.38 113 GLU A C 1
ATOM 916 O O . GLU A 1 113 ? -0.473 -5.364 9.980 1.00 56.38 113 GLU A O 1
ATOM 921 N N . GLU A 1 114 ? -1.535 -7.320 10.260 1.00 56.84 114 GLU A N 1
ATOM 922 C CA . GLU A 1 114 ? -2.822 -6.846 9.710 1.00 56.84 114 GLU A CA 1
ATOM 923 C C . GLU A 1 114 ? -3.363 -5.625 10.465 1.00 56.84 114 GLU A C 1
ATOM 925 O O . GLU A 1 114 ? -3.842 -4.664 9.861 1.00 56.84 114 GLU A O 1
ATOM 930 N N . LEU A 1 115 ? -3.253 -5.632 11.795 1.00 55.38 115 LEU A N 1
ATOM 931 C CA . LEU A 1 115 ? -3.677 -4.524 12.651 1.00 55.38 115 LEU A CA 1
ATOM 932 C C . LEU A 1 115 ? -2.838 -3.268 12.417 1.00 55.38 115 LEU A C 1
ATOM 934 O O . LEU A 1 115 ? -3.379 -2.164 12.418 1.00 55.38 115 LEU A O 1
ATOM 938 N N . PHE A 1 116 ? -1.531 -3.424 12.205 1.00 55.66 116 PHE A N 1
ATOM 939 C CA . PHE A 1 116 ? -0.629 -2.324 11.876 1.00 55.66 116 PHE A CA 1
ATOM 940 C C . PHE A 1 116 ? -0.979 -1.709 10.523 1.00 55.66 116 PHE A C 1
ATOM 942 O O . PHE A 1 116 ? -1.087 -0.486 10.431 1.00 55.66 116 PHE A O 1
ATOM 949 N N . THR A 1 117 ? -1.229 -2.540 9.509 1.00 56.38 117 THR A N 1
ATOM 950 C CA . THR A 1 117 ? -1.705 -2.101 8.190 1.00 56.38 117 THR A CA 1
ATOM 951 C C . THR A 1 117 ? -3.026 -1.349 8.324 1.00 56.38 117 THR A C 1
ATOM 953 O O . THR A 1 117 ? -3.161 -0.240 7.810 1.00 56.38 117 THR A O 1
ATOM 956 N N . MET A 1 118 ? -3.964 -1.877 9.117 1.00 54.12 118 MET A N 1
ATOM 957 C CA . MET A 1 118 ? -5.235 -1.214 9.401 1.00 54.12 118 MET A CA 1
ATOM 958 C C . MET A 1 118 ? -5.017 0.148 10.079 1.00 54.12 118 MET A C 1
ATOM 960 O O . MET A 1 118 ? -5.569 1.143 9.629 1.00 54.12 118 MET A O 1
ATOM 964 N N . ILE A 1 119 ? -4.163 0.241 11.103 1.00 54.88 119 ILE A N 1
ATOM 965 C CA . ILE A 1 119 ? -3.840 1.503 11.795 1.00 54.88 119 ILE A CA 1
ATOM 966 C C . ILE A 1 119 ? -3.175 2.517 10.853 1.00 54.88 119 ILE A C 1
ATOM 968 O O . ILE A 1 119 ? -3.463 3.709 10.949 1.00 54.88 119 ILE A O 1
ATOM 972 N N . ILE A 1 120 ? -2.293 2.079 9.950 1.00 56.91 120 ILE A N 1
ATOM 973 C CA . ILE A 1 120 ? -1.653 2.951 8.953 1.00 56.91 120 ILE A CA 1
ATOM 974 C C . ILE A 1 120 ? -2.700 3.511 7.985 1.00 56.91 120 ILE A C 1
ATOM 976 O O . ILE A 1 120 ? -2.709 4.720 7.754 1.00 56.91 120 ILE A O 1
ATOM 980 N N . MET A 1 121 ? -3.619 2.673 7.491 1.00 55.00 121 MET A N 1
ATOM 981 C CA . MET A 1 121 ? -4.720 3.125 6.631 1.00 55.00 121 MET A CA 1
ATOM 982 C C . MET A 1 121 ? -5.670 4.080 7.363 1.00 55.00 121 MET A C 1
ATOM 984 O O . MET A 1 121 ? -6.141 5.053 6.788 1.00 55.00 121 MET A O 1
ATOM 988 N N . ILE A 1 122 ? -5.909 3.834 8.650 1.00 56.12 122 ILE A N 1
ATOM 989 C CA . ILE A 1 122 ? -6.758 4.655 9.520 1.00 56.12 122 ILE A CA 1
ATOM 990 C C . ILE A 1 122 ? -6.122 6.018 9.831 1.00 56.12 122 ILE A C 1
ATOM 992 O O . ILE A 1 122 ? -6.831 7.010 9.985 1.00 56.12 122 ILE A O 1
ATOM 996 N N . LYS A 1 123 ? -4.790 6.092 9.924 1.00 54.38 123 LYS A N 1
ATOM 997 C CA . LYS A 1 123 ? -4.067 7.337 10.225 1.00 54.38 123 LYS A CA 1
ATOM 998 C C . LYS A 1 123 ? -4.140 8.382 9.104 1.00 54.38 123 LYS A C 1
ATOM 1000 O O . LYS A 1 123 ? -3.862 9.547 9.382 1.00 54.38 123 LYS A O 1
ATOM 1005 N N . LYS A 1 124 ? -4.491 8.003 7.868 1.00 64.38 124 LYS A N 1
ATOM 1006 C CA . LYS A 1 124 ? -4.619 8.925 6.725 1.00 64.38 124 LYS A CA 1
ATOM 1007 C C . LYS A 1 124 ? -6.096 9.304 6.513 1.00 64.38 124 LYS A C 1
ATOM 1009 O O . LYS A 1 124 ? -6.867 8.526 5.963 1.00 64.38 124 LYS A O 1
ATOM 1014 N N . ASP A 1 125 ? -6.491 10.501 6.951 1.00 66.81 125 ASP A N 1
ATOM 1015 C CA . ASP A 1 125 ? -7.843 11.050 6.725 1.00 66.81 125 ASP A CA 1
ATOM 1016 C C . ASP A 1 125 ? -8.052 11.466 5.252 1.00 66.81 125 ASP A C 1
ATOM 1018 O O . ASP A 1 125 ? -7.090 11.755 4.543 1.00 66.81 125 ASP A O 1
ATOM 1022 N N . TYR A 1 126 ? -9.295 11.563 4.769 1.00 71.25 126 TYR A N 1
ATOM 1023 C CA . TYR A 1 126 ? -9.594 11.975 3.387 1.00 71.25 126 TYR A CA 1
ATOM 1024 C C . TYR A 1 126 ? -8.999 13.350 3.042 1.00 71.25 126 TYR A C 1
ATOM 1026 O O . TYR A 1 126 ? -8.599 13.574 1.901 1.00 71.25 126 TYR A O 1
ATOM 1034 N N . ASN A 1 127 ? -8.878 14.243 4.032 1.00 78.69 127 ASN A N 1
ATOM 1035 C CA . ASN A 1 127 ? -8.239 15.551 3.879 1.00 78.69 127 ASN A CA 1
ATOM 1036 C C . ASN A 1 127 ? -6.770 15.443 3.444 1.00 78.69 127 ASN A C 1
ATOM 1038 O O . ASN A 1 127 ? -6.325 16.244 2.630 1.00 78.69 127 ASN A O 1
ATOM 1042 N N . TYR A 1 128 ? -6.043 14.416 3.900 1.00 84.19 128 TYR A N 1
ATOM 1043 C CA . TYR A 1 128 ? -4.664 14.180 3.472 1.00 84.19 128 TYR A CA 1
ATOM 1044 C C . TYR A 1 128 ? -4.580 13.974 1.954 1.00 84.19 128 TYR A C 1
ATOM 1046 O O . TYR A 1 128 ? -3.765 14.611 1.296 1.00 84.19 128 TYR A O 1
ATOM 1054 N N . TYR A 1 129 ? -5.456 13.138 1.386 1.00 83.69 129 TYR A N 1
ATOM 1055 C CA . TYR A 1 129 ? -5.452 12.853 -0.052 1.00 83.69 129 TYR A CA 1
ATOM 1056 C C . TYR A 1 129 ? -5.926 14.037 -0.899 1.00 83.69 129 TYR A C 1
ATOM 1058 O O . TYR A 1 129 ? -5.448 14.207 -2.019 1.00 83.69 129 TYR A O 1
ATOM 1066 N N . LEU A 1 130 ? -6.847 14.855 -0.378 1.00 84.25 130 LEU A N 1
ATOM 1067 C CA . LEU A 1 130 ? -7.338 16.053 -1.069 1.00 84.25 130 LEU A CA 1
ATOM 1068 C C . LEU A 1 130 ? -6.250 17.122 -1.251 1.00 84.25 130 LEU A C 1
ATOM 1070 O O . LEU A 1 130 ? -6.320 17.891 -2.209 1.00 84.25 130 LEU A O 1
ATOM 1074 N N . ASP A 1 131 ? -5.243 17.136 -0.377 1.00 90.38 131 ASP A N 1
ATOM 1075 C CA . ASP A 1 131 ? -4.127 18.085 -0.427 1.00 90.38 131 ASP A CA 1
ATOM 1076 C C . ASP A 1 131 ? -2.970 17.624 -1.340 1.00 90.38 131 ASP A C 1
ATOM 1078 O O . ASP A 1 131 ? -2.029 18.386 -1.588 1.00 90.38 131 ASP A O 1
ATOM 1082 N N . LEU A 1 132 ? -3.009 16.395 -1.870 1.00 89.75 132 LEU A N 1
ATOM 1083 C CA . LEU A 1 132 ? -1.954 15.867 -2.739 1.00 89.75 132 LEU A CA 1
ATOM 1084 C C . LEU A 1 132 ? -2.121 16.328 -4.193 1.00 89.75 132 LEU A C 1
ATOM 1086 O O . LEU A 1 132 ? -3.189 16.226 -4.795 1.00 89.75 132 LEU A O 1
ATOM 1090 N N . SER A 1 133 ? -1.020 16.746 -4.823 1.00 93.88 133 SER A N 1
ATOM 1091 C CA . SER A 1 133 ? -0.969 16.873 -6.286 1.00 93.88 133 SER A CA 1
ATOM 1092 C C . SER A 1 133 ? -1.017 15.498 -6.967 1.00 93.88 133 SER A C 1
ATOM 1094 O O . SER A 1 133 ? -0.645 14.488 -6.371 1.00 93.88 133 SER A O 1
ATOM 1096 N N . ASN A 1 134 ? -1.376 15.448 -8.258 1.00 88.38 134 ASN A N 1
ATOM 1097 C CA . ASN A 1 134 ? -1.455 14.192 -9.024 1.00 88.38 134 ASN A CA 1
ATOM 1098 C C . ASN A 1 134 ? -0.190 13.319 -8.929 1.00 88.38 134 ASN A C 1
ATOM 1100 O O . ASN A 1 134 ? -0.280 12.096 -8.883 1.00 88.38 134 ASN A O 1
ATOM 1104 N N . TRP A 1 135 ? 1.000 13.927 -8.926 1.00 84.81 135 TRP A N 1
ATOM 1105 C CA . TRP A 1 135 ? 2.252 13.177 -8.793 1.00 84.81 135 TRP A CA 1
ATOM 1106 C C . TRP A 1 135 ? 2.436 12.615 -7.374 1.00 84.81 135 TRP A C 1
ATOM 1108 O O . TRP A 1 135 ? 2.862 11.468 -7.229 1.00 84.81 135 TRP A O 1
ATOM 1118 N N . GLN A 1 136 ? 2.101 13.394 -6.343 1.00 86.81 136 GLN A N 1
ATOM 1119 C CA . GLN A 1 136 ? 2.193 12.946 -4.952 1.00 86.81 136 GLN A CA 1
ATOM 1120 C C . GLN A 1 136 ? 1.205 11.815 -4.687 1.00 86.81 136 GLN A C 1
ATOM 1122 O O . GLN A 1 136 ? 1.601 10.798 -4.137 1.00 86.81 136 GLN A O 1
ATOM 1127 N N . LEU A 1 137 ? -0.033 11.944 -5.173 1.00 88.38 137 LEU A N 1
ATOM 1128 C CA . LEU A 1 137 ? -1.047 10.902 -5.056 1.00 88.38 137 LEU A CA 1
ATOM 1129 C C . LEU A 1 137 ? -0.611 9.601 -5.737 1.00 88.38 137 LEU A C 1
ATOM 1131 O O . LEU A 1 137 ? -0.706 8.545 -5.129 1.00 88.38 137 LEU A O 1
ATOM 1135 N N . ASN A 1 138 ? -0.092 9.665 -6.968 1.00 84.75 138 ASN A N 1
ATOM 1136 C CA . ASN A 1 138 ? 0.422 8.469 -7.644 1.00 84.75 138 ASN A CA 1
ATOM 1137 C C . ASN A 1 138 ? 1.580 7.825 -6.875 1.00 84.75 138 ASN A C 1
ATOM 1139 O O . ASN A 1 138 ? 1.662 6.607 -6.815 1.00 84.75 138 ASN A O 1
ATOM 1143 N N . THR A 1 139 ? 2.465 8.634 -6.287 1.00 83.94 139 THR A N 1
ATOM 1144 C CA . THR A 1 139 ? 3.574 8.113 -5.474 1.00 83.94 139 THR A CA 1
ATOM 1145 C C . THR A 1 139 ? 3.044 7.411 -4.227 1.00 83.94 139 THR A C 1
ATOM 1147 O O . THR A 1 139 ? 3.495 6.316 -3.913 1.00 83.94 139 THR A O 1
ATOM 1150 N N . GLU A 1 140 ? 2.066 8.013 -3.553 1.00 86.81 140 GLU A N 1
ATOM 1151 C CA . GLU A 1 140 ? 1.446 7.454 -2.352 1.00 86.81 140 GLU A CA 1
ATOM 1152 C C . GLU A 1 140 ? 0.729 6.133 -2.652 1.00 86.81 140 GLU A C 1
ATOM 1154 O O . GLU A 1 140 ? 0.925 5.143 -1.955 1.00 86.81 140 GLU A O 1
ATOM 1159 N N . VAL A 1 141 ? -0.053 6.102 -3.734 1.00 86.25 141 VAL A N 1
ATOM 1160 C CA . VAL A 1 141 ? -0.763 4.903 -4.191 1.00 86.25 141 VAL A CA 1
ATOM 1161 C C . VAL A 1 141 ? 0.217 3.801 -4.583 1.00 86.25 141 VAL A C 1
ATOM 1163 O O . VAL A 1 141 ? -0.008 2.653 -4.218 1.00 86.25 141 VAL A O 1
ATOM 1166 N N . ASP A 1 142 ? 1.304 4.125 -5.289 1.00 85.00 142 ASP A N 1
ATOM 1167 C CA . ASP A 1 142 ? 2.336 3.141 -5.636 1.00 85.00 142 ASP A CA 1
ATOM 1168 C C . ASP A 1 142 ? 3.016 2.568 -4.380 1.00 85.00 142 ASP A C 1
ATOM 1170 O O . ASP A 1 142 ? 3.268 1.363 -4.320 1.00 85.00 142 ASP A O 1
ATOM 1174 N N . GLU A 1 143 ? 3.310 3.400 -3.373 1.00 84.12 143 GLU A N 1
ATOM 1175 C CA . GLU A 1 143 ? 3.899 2.940 -2.108 1.00 84.12 143 GLU A CA 1
ATOM 1176 C C . GLU A 1 143 ? 2.938 2.032 -1.327 1.00 84.12 143 GLU A C 1
ATOM 1178 O O . GLU A 1 143 ? 3.339 0.947 -0.898 1.00 84.12 143 GLU A O 1
ATOM 1183 N N . ASP A 1 144 ? 1.675 2.437 -1.182 1.00 84.19 144 ASP A N 1
ATOM 1184 C CA . ASP A 1 144 ? 0.665 1.656 -0.464 1.00 84.19 144 ASP A CA 1
ATOM 1185 C C . ASP A 1 144 ? 0.365 0.338 -1.208 1.00 84.19 144 ASP A C 1
ATOM 1187 O O . ASP A 1 144 ? 0.377 -0.731 -0.595 1.00 84.19 144 ASP A O 1
ATOM 1191 N N . ALA A 1 145 ? 0.216 0.372 -2.538 1.00 86.81 145 ALA A N 1
ATOM 1192 C CA . ALA A 1 145 ? 0.017 -0.825 -3.359 1.00 86.81 145 ALA A CA 1
ATOM 1193 C C . ALA A 1 145 ? 1.213 -1.785 -3.288 1.00 86.81 145 ALA A C 1
ATOM 1195 O O . ALA A 1 145 ? 1.039 -3.004 -3.307 1.00 86.81 145 ALA A O 1
ATOM 1196 N N . TYR A 1 146 ? 2.435 -1.259 -3.189 1.00 84.94 146 TYR A N 1
ATOM 1197 C CA . TYR A 1 146 ? 3.632 -2.071 -3.007 1.00 84.94 146 TYR A CA 1
ATOM 1198 C C . TYR A 1 146 ? 3.642 -2.791 -1.650 1.00 84.94 146 TYR A C 1
ATOM 1200 O O . TYR A 1 146 ? 3.974 -3.977 -1.587 1.00 84.94 146 TYR A O 1
ATOM 1208 N N . VAL A 1 147 ? 3.253 -2.107 -0.572 1.00 82.94 147 VAL A N 1
ATOM 1209 C CA . VAL A 1 147 ? 3.125 -2.720 0.761 1.00 82.94 147 VAL A CA 1
ATOM 1210 C C . VAL A 1 147 ? 2.004 -3.758 0.784 1.00 82.94 147 VAL A C 1
ATOM 1212 O O . VAL A 1 147 ? 2.195 -4.836 1.344 1.00 82.94 147 VAL A O 1
ATOM 1215 N N . GLU A 1 148 ? 0.871 -3.465 0.149 1.00 81.81 148 GLU A N 1
ATOM 1216 C CA . GLU A 1 148 ? -0.276 -4.372 0.066 1.00 81.81 148 GLU A CA 1
ATOM 1217 C C . GLU A 1 148 ? 0.044 -5.634 -0.750 1.00 81.81 148 GLU A C 1
ATOM 1219 O O . GLU A 1 148 ? -0.255 -6.748 -0.322 1.00 81.81 148 GLU A O 1
ATOM 1224 N N . ALA A 1 149 ? 0.711 -5.485 -1.899 1.00 86.88 149 ALA A N 1
ATOM 1225 C CA . ALA A 1 149 ? 1.095 -6.607 -2.754 1.00 86.88 149 ALA A CA 1
ATOM 1226 C C . ALA A 1 149 ? 2.194 -7.487 -2.137 1.00 86.88 149 ALA A C 1
ATOM 1228 O O . ALA A 1 149 ? 2.246 -8.689 -2.405 1.00 86.88 149 ALA A O 1
ATOM 1229 N N . PHE A 1 150 ? 3.069 -6.901 -1.314 1.00 87.12 150 PHE A N 1
ATOM 1230 C CA . PHE A 1 150 ? 4.166 -7.595 -0.643 1.00 87.12 150 PHE A CA 1
ATOM 1231 C C . PHE A 1 150 ? 4.156 -7.266 0.860 1.00 87.12 150 PHE A C 1
ATOM 1233 O O . PHE A 1 150 ? 4.924 -6.409 1.306 1.00 87.12 150 PHE A O 1
ATOM 1240 N N . PRO A 1 151 ? 3.314 -7.936 1.672 1.00 80.06 151 PRO A N 1
ATOM 1241 C CA . PRO A 1 151 ? 3.184 -7.626 3.099 1.00 80.06 151 PRO A CA 1
ATOM 1242 C C . PRO A 1 151 ? 4.468 -7.889 3.894 1.00 80.06 151 PRO A C 1
ATOM 1244 O O . PRO A 1 151 ? 4.828 -7.106 4.774 1.00 80.06 151 PRO A O 1
ATOM 1247 N N . LEU A 1 152 ? 5.214 -8.933 3.526 1.00 81.56 152 LEU A N 1
ATOM 1248 C CA . LEU A 1 152 ? 6.453 -9.308 4.199 1.00 81.56 152 LEU A CA 1
ATOM 1249 C C . LEU A 1 152 ? 7.628 -8.438 3.739 1.00 81.56 152 LEU A C 1
ATOM 1251 O O . LEU A 1 152 ? 7.889 -8.277 2.544 1.00 81.56 152 LEU A O 1
ATOM 1255 N N . LEU A 1 153 ? 8.414 -7.938 4.699 1.00 80.44 153 LEU A N 1
ATOM 1256 C CA . LEU A 1 153 ? 9.610 -7.137 4.408 1.00 80.44 153 LEU A CA 1
ATOM 1257 C C . LEU A 1 153 ? 10.628 -7.897 3.541 1.00 80.44 153 LEU A C 1
ATOM 1259 O O . LEU A 1 153 ? 11.250 -7.300 2.664 1.00 80.44 153 LEU A O 1
ATOM 1263 N N . SER A 1 154 ? 10.778 -9.207 3.752 1.00 83.25 154 SER A N 1
ATOM 1264 C CA . SER A 1 154 ? 11.661 -10.049 2.939 1.00 83.25 154 SER A CA 1
ATOM 1265 C C . SER A 1 154 ? 11.249 -10.072 1.468 1.00 83.25 154 SER A C 1
ATOM 1267 O O . SER A 1 154 ? 12.109 -10.001 0.592 1.00 83.25 154 SER A O 1
ATOM 1269 N N . ASP A 1 155 ? 9.944 -10.125 1.197 1.00 86.50 155 ASP A N 1
ATOM 1270 C CA . ASP A 1 155 ? 9.406 -10.192 -0.162 1.00 86.50 155 ASP A CA 1
ATOM 1271 C C . ASP A 1 155 ? 9.507 -8.838 -0.859 1.00 86.50 155 ASP A C 1
ATOM 1273 O O . ASP A 1 155 ? 9.864 -8.779 -2.034 1.00 86.50 155 ASP A O 1
ATOM 1277 N N . ARG A 1 156 ? 9.317 -7.748 -0.108 1.00 87.75 156 ARG A N 1
ATOM 1278 C CA . ARG A 1 156 ? 9.609 -6.380 -0.556 1.00 87.75 156 ARG A CA 1
ATOM 1279 C C . ARG A 1 156 ? 11.065 -6.223 -0.990 1.00 87.75 156 ARG A C 1
ATOM 1281 O O . ARG A 1 156 ? 11.356 -5.858 -2.130 1.00 87.75 156 ARG A O 1
ATOM 1288 N N . ILE A 1 157 ? 12.003 -6.548 -0.101 1.00 87.50 157 ILE A N 1
ATOM 1289 C CA . ILE A 1 157 ? 13.439 -6.455 -0.399 1.00 87.50 157 ILE A CA 1
ATOM 1290 C C . ILE A 1 157 ? 13.780 -7.292 -1.637 1.00 87.50 157 ILE A C 1
ATOM 1292 O O . ILE A 1 157 ? 14.459 -6.804 -2.544 1.00 87.50 157 ILE A O 1
ATOM 1296 N N . LYS A 1 158 ? 13.261 -8.521 -1.708 1.00 91.81 158 LYS A N 1
ATOM 1297 C CA . LYS A 1 158 ? 13.463 -9.409 -2.852 1.00 91.81 158 LYS A CA 1
ATOM 1298 C C . LYS A 1 158 ? 12.909 -8.813 -4.147 1.00 91.81 158 LYS A C 1
ATOM 1300 O O . LYS A 1 158 ? 13.620 -8.796 -5.147 1.00 91.81 158 LYS A O 1
ATOM 1305 N N . PHE A 1 159 ? 11.689 -8.279 -4.133 1.00 92.88 159 PHE A N 1
ATOM 1306 C CA . PHE A 1 159 ? 11.083 -7.645 -5.302 1.00 92.88 159 PHE A CA 1
ATOM 1307 C C . PHE A 1 159 ? 11.932 -6.482 -5.823 1.00 92.88 159 PHE A C 1
ATOM 1309 O O . PHE A 1 159 ? 12.199 -6.409 -7.023 1.00 92.88 159 PHE A O 1
ATOM 1316 N N . ILE A 1 160 ? 12.415 -5.600 -4.940 1.00 91.62 160 ILE A N 1
ATOM 1317 C CA . ILE A 1 160 ? 13.290 -4.493 -5.354 1.00 91.62 160 ILE A CA 1
ATOM 1318 C C . ILE A 1 160 ? 14.591 -5.014 -5.956 1.00 91.62 160 ILE A C 1
ATOM 1320 O O . ILE A 1 160 ? 15.027 -4.499 -6.985 1.00 91.62 160 ILE A O 1
ATOM 1324 N N . GLN A 1 161 ? 15.205 -6.036 -5.361 1.00 91.94 161 GLN A N 1
ATOM 1325 C CA . GLN A 1 161 ? 16.428 -6.638 -5.896 1.00 91.94 161 GLN A CA 1
ATOM 1326 C C . GLN A 1 161 ? 16.199 -7.250 -7.284 1.00 91.94 161 GLN A C 1
ATOM 1328 O O . GLN A 1 161 ? 16.963 -6.970 -8.211 1.00 91.94 161 GLN A O 1
ATOM 1333 N N . ASP A 1 162 ? 15.123 -8.017 -7.458 1.00 94.81 162 ASP A N 1
ATOM 1334 C CA . ASP A 1 162 ? 14.754 -8.622 -8.740 1.00 94.81 162 ASP A CA 1
ATOM 1335 C C . ASP A 1 162 ? 14.467 -7.549 -9.802 1.00 94.81 162 ASP A C 1
ATOM 1337 O O . ASP A 1 162 ? 14.942 -7.634 -10.941 1.00 94.81 162 ASP A O 1
ATOM 1341 N N . LEU A 1 163 ? 13.765 -6.479 -9.424 1.00 94.00 163 LEU A N 1
ATOM 1342 C CA . LEU A 1 163 ? 13.453 -5.373 -10.322 1.00 94.00 163 LEU A CA 1
ATOM 1343 C C . LEU A 1 163 ? 14.704 -4.556 -10.691 1.00 94.00 163 LEU A C 1
ATOM 1345 O O . LEU A 1 163 ? 14.865 -4.168 -11.852 1.00 94.00 163 LEU A O 1
ATOM 1349 N N . LYS A 1 164 ? 15.638 -4.348 -9.754 1.00 93.94 164 LYS A N 1
ATOM 1350 C CA . LYS A 1 164 ? 16.951 -3.743 -10.039 1.00 93.94 164 LYS A CA 1
ATOM 1351 C C . LYS A 1 164 ? 17.743 -4.589 -11.030 1.00 93.94 164 LYS A C 1
ATOM 1353 O O . LYS A 1 164 ? 18.246 -4.052 -12.017 1.00 93.94 164 LYS A O 1
ATOM 1358 N N . ASN A 1 165 ? 17.800 -5.904 -10.817 1.00 94.44 165 ASN A N 1
ATOM 1359 C CA . ASN A 1 165 ? 18.477 -6.832 -11.724 1.00 94.44 165 ASN A CA 1
ATOM 1360 C C . ASN A 1 165 ? 17.898 -6.745 -13.144 1.00 94.44 165 ASN A C 1
ATOM 1362 O O . ASN A 1 165 ? 18.647 -6.689 -14.123 1.00 94.44 165 ASN A O 1
ATOM 1366 N N . TYR A 1 166 ? 16.571 -6.653 -13.263 1.00 95.81 166 TYR A N 1
ATOM 1367 C CA . TYR A 1 166 ? 15.899 -6.436 -14.541 1.00 95.81 166 TYR A CA 1
ATOM 1368 C C . TYR A 1 166 ? 16.336 -5.128 -15.222 1.00 95.81 166 TYR A C 1
ATOM 1370 O O . TYR A 1 166 ? 16.692 -5.136 -16.406 1.00 95.81 166 TYR A O 1
ATOM 1378 N N . TYR A 1 167 ? 16.357 -4.000 -14.508 1.00 94.75 167 TYR A N 1
ATOM 1379 C CA . TYR A 1 167 ? 16.749 -2.724 -15.112 1.00 94.75 167 TYR A CA 1
ATOM 1380 C C . TYR A 1 167 ? 18.253 -2.627 -15.434 1.00 94.75 167 TYR A C 1
ATOM 1382 O O . TYR A 1 167 ? 18.608 -2.050 -16.467 1.00 94.75 167 TYR A O 1
ATOM 1390 N N . GLU A 1 168 ? 19.139 -3.247 -14.649 1.00 93.50 168 GLU A N 1
ATOM 1391 C CA . GLU A 1 168 ? 20.565 -3.375 -15.002 1.00 93.50 168 GLU A CA 1
ATOM 1392 C C . GLU A 1 168 ? 20.762 -4.232 -16.264 1.00 93.50 168 GLU A C 1
ATOM 1394 O O . GLU A 1 168 ? 21.532 -3.878 -17.170 1.00 93.50 168 GLU A O 1
ATOM 1399 N N . ALA A 1 169 ? 19.994 -5.317 -16.406 1.00 95.19 169 ALA A N 1
ATOM 1400 C CA . ALA A 1 169 ? 19.984 -6.106 -17.634 1.00 95.19 169 ALA A CA 1
ATOM 1401 C C . ALA A 1 169 ? 19.513 -5.264 -18.833 1.00 95.19 169 ALA A C 1
ATOM 1403 O O . ALA A 1 169 ? 20.141 -5.297 -19.896 1.00 95.19 169 ALA A O 1
ATOM 1404 N N . ARG A 1 170 ? 18.472 -4.432 -18.673 1.00 94.50 170 ARG A N 1
ATOM 1405 C CA . ARG A 1 170 ? 18.016 -3.510 -19.734 1.00 94.50 170 ARG A CA 1
ATOM 1406 C C . ARG A 1 170 ? 19.098 -2.521 -20.152 1.00 94.50 170 ARG A C 1
ATOM 1408 O O . ARG A 1 170 ? 19.322 -2.337 -21.347 1.00 94.50 170 ARG A O 1
ATOM 1415 N N . LYS A 1 171 ? 19.795 -1.905 -19.197 1.00 92.25 171 LYS A N 1
ATOM 1416 C CA . LYS A 1 171 ? 20.919 -0.992 -19.466 1.00 92.25 171 LYS A CA 1
ATOM 1417 C C . LYS A 1 171 ? 22.039 -1.692 -20.241 1.00 92.25 171 LYS A C 1
ATOM 1419 O O . LYS A 1 171 ? 22.594 -1.122 -21.187 1.00 92.25 171 LYS A O 1
ATOM 1424 N N . THR A 1 172 ? 22.318 -2.949 -19.900 1.00 93.44 172 THR A N 1
ATOM 1425 C CA . THR A 1 172 ? 23.277 -3.793 -20.626 1.00 93.44 172 THR A CA 1
ATOM 1426 C C . THR A 1 172 ? 22.820 -4.053 -22.064 1.00 93.44 172 THR A C 1
ATOM 1428 O O . THR A 1 172 ? 23.611 -3.905 -22.998 1.00 93.44 172 THR A O 1
ATOM 1431 N N . VAL A 1 173 ? 21.537 -4.369 -22.272 1.00 95.88 173 VAL A N 1
ATOM 1432 C CA . VAL A 1 173 ? 20.952 -4.566 -23.612 1.00 95.88 173 VAL A CA 1
ATOM 1433 C C . VAL A 1 173 ? 21.027 -3.289 -24.449 1.00 95.88 173 VAL A C 1
ATOM 1435 O O . VAL A 1 173 ? 21.472 -3.359 -25.594 1.00 95.88 173 VAL A O 1
ATOM 1438 N N . PHE A 1 174 ? 20.685 -2.122 -23.894 1.00 94.31 174 PHE A N 1
ATOM 1439 C CA . PHE A 1 174 ? 20.830 -0.845 -24.603 1.00 94.31 174 PHE A CA 1
ATOM 1440 C C . PHE A 1 174 ? 22.283 -0.561 -24.992 1.00 94.31 174 PHE A C 1
ATOM 1442 O O . PHE A 1 174 ? 22.553 -0.195 -26.132 1.00 94.31 174 PHE A O 1
ATOM 1449 N N . SER A 1 175 ? 23.230 -0.807 -24.085 1.00 91.25 175 SER A N 1
ATOM 1450 C CA . SER A 1 175 ? 24.662 -0.641 -24.373 1.00 91.25 175 SER A CA 1
ATOM 1451 C C . SER A 1 175 ? 25.131 -1.578 -25.491 1.00 91.25 175 SER A C 1
ATOM 1453 O O . SER A 1 175 ? 25.971 -1.205 -26.308 1.00 91.25 175 SER A O 1
ATOM 1455 N N . ARG A 1 176 ? 24.580 -2.797 -25.559 1.00 95.38 176 ARG A N 1
ATOM 1456 C CA . ARG A 1 176 ? 24.848 -3.739 -26.652 1.00 95.38 176 ARG A CA 1
ATOM 1457 C C . ARG A 1 176 ? 24.283 -3.238 -27.981 1.00 95.38 176 ARG A C 1
ATOM 1459 O O . ARG A 1 176 ? 25.000 -3.294 -28.973 1.00 95.38 176 ARG A O 1
ATOM 1466 N N . ILE A 1 177 ? 23.053 -2.721 -27.991 1.00 93.62 177 ILE A N 1
ATOM 1467 C CA . ILE A 1 177 ? 22.436 -2.115 -29.183 1.00 93.62 177 ILE A CA 1
ATOM 1468 C C . ILE A 1 177 ? 23.305 -0.954 -29.694 1.00 93.62 177 ILE A C 1
ATOM 1470 O O . ILE A 1 177 ? 23.657 -0.916 -30.866 1.00 93.62 177 ILE A O 1
ATOM 1474 N N . GLU A 1 178 ? 23.759 -0.053 -28.821 1.00 91.06 178 GLU A N 1
ATOM 1475 C CA . GLU A 1 178 ? 24.625 1.069 -29.228 1.00 91.06 178 GLU A CA 1
ATOM 1476 C C . GLU A 1 178 ? 25.991 0.642 -29.775 1.00 91.06 178 GLU A C 1
ATOM 1478 O O . GLU A 1 178 ? 26.604 1.380 -30.551 1.00 91.06 178 GLU A O 1
ATOM 1483 N N . ARG A 1 179 ? 26.498 -0.517 -29.340 1.00 92.44 179 ARG A N 1
ATOM 1484 C CA . ARG A 1 179 ? 27.782 -1.058 -29.801 1.00 92.44 179 ARG A CA 1
ATOM 1485 C C . ARG A 1 179 ? 27.709 -1.641 -31.205 1.00 92.44 179 ARG A C 1
ATOM 1487 O O . ARG A 1 179 ? 28.705 -1.528 -31.908 1.00 92.44 179 ARG A O 1
ATOM 1494 N N . ILE A 1 180 ? 26.589 -2.261 -31.581 1.00 93.88 180 ILE A N 1
ATOM 1495 C CA . ILE A 1 180 ? 26.426 -2.876 -32.909 1.00 93.88 180 ILE A CA 1
ATOM 1496 C C . ILE A 1 180 ? 26.064 -1.858 -33.992 1.00 93.88 180 ILE A C 1
ATOM 1498 O O . ILE A 1 180 ? 26.248 -2.136 -35.169 1.00 93.88 180 ILE A O 1
ATOM 1502 N N . LEU A 1 181 ? 25.538 -0.694 -33.603 1.00 91.88 181 LEU A N 1
ATOM 1503 C CA . LEU A 1 181 ? 25.170 0.353 -34.545 1.00 91.88 181 LEU A CA 1
ATOM 1504 C C . LEU A 1 181 ? 26.425 1.070 -35.083 1.00 91.88 181 LEU A C 1
ATOM 1506 O O . LEU A 1 181 ? 27.227 1.534 -34.259 1.00 91.88 181 LEU A O 1
ATOM 1510 N N . PRO A 1 182 ? 26.547 1.238 -36.416 1.00 90.00 182 PRO A N 1
ATOM 1511 C CA . PRO A 1 182 ? 27.571 2.057 -37.061 1.00 90.00 182 PRO A CA 1
ATOM 1512 C C . PRO A 1 182 ? 27.788 3.413 -36.383 1.00 90.00 182 PRO A C 1
ATOM 1514 O O . PRO A 1 182 ? 26.844 4.042 -35.879 1.00 90.00 182 PRO A O 1
ATOM 1517 N N . LYS A 1 183 ? 29.052 3.839 -36.333 1.00 89.19 183 LYS A N 1
ATOM 1518 C CA . LYS A 1 183 ? 29.491 5.094 -35.689 1.00 89.19 183 LYS A CA 1
ATOM 1519 C C . LYS A 1 183 ? 30.256 5.999 -36.645 1.00 89.19 183 LYS A C 1
ATOM 1521 O O . LYS A 1 183 ? 30.478 7.168 -36.333 1.00 89.19 183 LYS A O 1
ATOM 1526 N N . GLU A 1 184 ? 30.689 5.446 -37.761 1.00 93.25 184 GLU A N 1
ATOM 1527 C CA . GLU A 1 184 ? 31.499 6.088 -38.767 1.00 93.25 184 GLU A CA 1
ATOM 1528 C C . GLU A 1 184 ? 30.597 6.916 -39.690 1.00 93.25 184 GLU A C 1
ATOM 1530 O O . GLU A 1 184 ? 29.551 6.449 -40.139 1.00 93.25 184 GLU A O 1
ATOM 1535 N N . LYS A 1 185 ? 30.983 8.173 -39.936 1.00 89.56 185 LYS A N 1
ATOM 1536 C CA . LYS A 1 185 ? 30.173 9.134 -40.707 1.00 89.56 185 LYS A CA 1
ATOM 1537 C C . LYS A 1 185 ? 30.025 8.767 -42.184 1.00 89.56 185 LYS A C 1
ATOM 1539 O O . LYS A 1 185 ? 29.164 9.310 -42.859 1.00 89.56 185 LYS A O 1
ATOM 1544 N N . ASP A 1 186 ? 30.905 7.913 -42.683 1.00 93.44 186 ASP A N 1
ATOM 1545 C CA . ASP A 1 186 ? 30.942 7.403 -44.050 1.00 93.44 186 ASP A CA 1
ATOM 1546 C C . ASP A 1 186 ? 30.069 6.154 -44.251 1.00 93.44 186 ASP A C 1
ATOM 1548 O O . ASP A 1 186 ? 29.906 5.706 -45.385 1.00 93.44 186 ASP A O 1
ATOM 1552 N N . HIS A 1 187 ? 29.471 5.603 -43.188 1.00 94.94 187 HIS A N 1
ATOM 1553 C CA . HIS A 1 187 ? 28.525 4.499 -43.309 1.00 94.94 187 HIS A CA 1
ATOM 1554 C C . HIS A 1 187 ? 27.215 4.967 -43.964 1.00 94.94 187 HIS A C 1
ATOM 1556 O O . HIS A 1 187 ? 26.636 5.969 -43.550 1.00 94.94 187 HIS A O 1
ATOM 1562 N N . GLU A 1 188 ? 26.695 4.201 -44.927 1.00 95.31 188 GLU A N 1
ATOM 1563 C CA . GLU A 1 188 ? 25.512 4.572 -45.726 1.00 95.31 188 GLU A CA 1
ATOM 1564 C C . GLU A 1 188 ? 24.274 4.918 -44.879 1.00 95.31 188 GLU A C 1
ATOM 1566 O O . GLU A 1 188 ? 23.557 5.866 -45.177 1.00 95.31 188 GLU A O 1
ATOM 1571 N N . SER A 1 189 ? 24.060 4.192 -43.779 1.00 94.19 189 SER A N 1
ATOM 1572 C CA . SER A 1 189 ? 22.943 4.413 -42.848 1.00 94.19 189 SER A CA 1
ATOM 1573 C C . SER A 1 189 ? 23.261 5.351 -41.671 1.00 94.19 189 SER A C 1
ATOM 1575 O O . SER A 1 189 ? 22.502 5.368 -40.702 1.00 94.19 189 SER A O 1
ATOM 1577 N N . PHE A 1 190 ? 24.389 6.074 -41.670 1.00 93.62 190 PHE A N 1
ATOM 1578 C CA . PHE A 1 190 ? 24.831 6.844 -40.496 1.00 93.62 190 PHE A CA 1
ATOM 1579 C C . PHE A 1 190 ? 23.773 7.848 -40.012 1.00 93.62 190 PHE A C 1
ATOM 1581 O O . PHE A 1 190 ? 23.442 7.844 -38.824 1.00 93.62 190 PHE A O 1
ATOM 1588 N N . ASP A 1 191 ? 23.217 8.658 -40.915 1.00 93.38 191 ASP A N 1
ATOM 1589 C CA . ASP A 1 191 ? 22.255 9.711 -40.567 1.00 93.38 191 ASP A CA 1
ATOM 1590 C C . ASP A 1 191 ? 20.944 9.132 -40.011 1.00 93.38 191 ASP A C 1
ATOM 1592 O O . ASP A 1 191 ? 20.487 9.553 -38.946 1.00 93.38 191 ASP A O 1
ATOM 1596 N N . GLU A 1 192 ? 20.400 8.094 -40.657 1.00 95.25 192 GLU A N 1
ATOM 1597 C CA . GLU A 1 192 ? 19.200 7.375 -40.200 1.00 95.25 192 GLU A CA 1
ATOM 1598 C C . GLU A 1 192 ? 19.407 6.779 -38.797 1.00 95.25 192 GLU A C 1
ATOM 1600 O O . GLU A 1 192 ? 18.559 6.896 -37.909 1.00 95.25 192 GLU A O 1
ATOM 1605 N N . ILE A 1 193 ? 20.578 6.186 -38.555 1.00 94.25 193 ILE A N 1
ATOM 1606 C CA . ILE A 1 193 ? 20.927 5.610 -37.256 1.00 94.25 193 ILE A CA 1
ATOM 1607 C C . ILE A 1 193 ? 21.043 6.694 -36.178 1.00 94.25 193 ILE A C 1
ATOM 1609 O O . ILE A 1 193 ? 20.634 6.451 -35.039 1.00 94.25 193 ILE A O 1
ATOM 1613 N N . GLN A 1 194 ? 21.610 7.866 -36.481 1.00 93.31 194 GLN A N 1
ATOM 1614 C CA . GLN A 1 194 ? 21.691 8.961 -35.508 1.00 93.31 194 GLN A CA 1
ATOM 1615 C C . GLN A 1 194 ? 20.306 9.506 -35.160 1.00 93.31 194 GLN A C 1
ATOM 1617 O O . GLN A 1 194 ? 20.001 9.665 -33.975 1.00 93.31 194 GLN A O 1
ATOM 1622 N N . GLU A 1 195 ? 19.449 9.715 -36.159 1.00 94.94 195 GLU A N 1
ATOM 1623 C CA . GLU A 1 195 ? 18.065 10.136 -35.935 1.00 94.94 195 GLU A CA 1
ATOM 1624 C C . GLU A 1 195 ? 17.316 9.124 -35.060 1.00 94.94 195 GLU A C 1
ATOM 1626 O O . GLU A 1 195 ? 16.694 9.495 -34.058 1.00 94.94 195 GLU A O 1
ATOM 1631 N N . TRP A 1 196 ? 17.443 7.830 -35.362 1.00 95.81 196 TRP A N 1
ATOM 1632 C CA . TRP A 1 196 ? 16.831 6.766 -34.568 1.00 95.81 196 TRP A CA 1
ATOM 1633 C C . TRP A 1 196 ? 17.366 6.718 -33.129 1.00 95.81 196 TRP A C 1
ATOM 1635 O O . TRP A 1 196 ? 16.595 6.553 -32.178 1.00 95.81 196 TRP A O 1
ATOM 1645 N N . ARG A 1 197 ? 18.676 6.909 -32.919 1.00 92.44 197 ARG A N 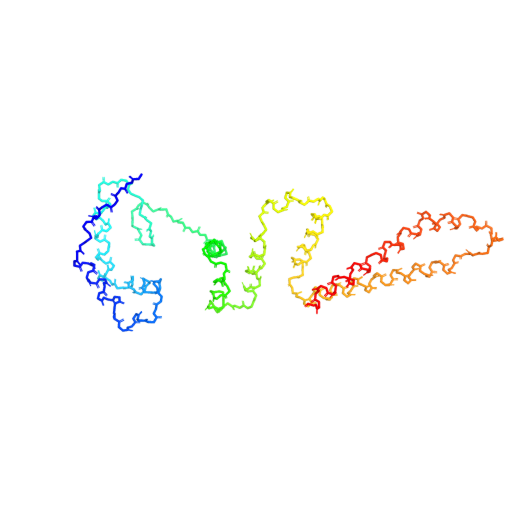1
ATOM 1646 C CA . ARG A 1 197 ? 19.266 6.962 -31.568 1.00 92.44 197 ARG A CA 1
ATOM 1647 C C . ARG A 1 197 ? 18.635 8.076 -30.733 1.00 92.44 197 ARG A C 1
ATOM 1649 O O . ARG A 1 197 ? 18.265 7.831 -29.583 1.00 92.44 197 ARG A O 1
ATOM 1656 N N . THR A 1 198 ? 18.498 9.271 -31.298 1.00 91.94 198 THR A N 1
ATOM 1657 C CA . THR A 1 198 ? 17.953 10.433 -30.583 1.00 91.94 198 THR A CA 1
ATOM 1658 C C . THR A 1 198 ? 16.453 10.295 -30.333 1.00 91.94 198 THR A C 1
ATOM 1660 O O . THR A 1 198 ? 15.994 10.531 -29.217 1.00 91.94 198 THR A O 1
ATOM 1663 N N . THR A 1 199 ? 15.687 9.878 -31.341 1.00 94.06 199 THR A N 1
ATOM 1664 C CA . THR A 1 199 ? 14.216 9.835 -31.265 1.00 94.06 199 THR A CA 1
ATOM 1665 C C . THR A 1 199 ? 13.688 8.598 -30.544 1.00 94.06 199 THR A C 1
ATOM 1667 O O . THR A 1 199 ? 12.690 8.681 -29.833 1.00 94.06 199 THR A O 1
ATOM 1670 N N . THR A 1 200 ? 14.361 7.454 -30.694 1.00 93.25 200 THR A N 1
ATOM 1671 C CA . THR A 1 200 ? 13.834 6.153 -30.260 1.00 93.25 200 THR A CA 1
ATOM 1672 C C . THR A 1 200 ? 14.623 5.549 -29.106 1.00 93.25 200 THR A C 1
ATOM 1674 O O . THR A 1 200 ? 14.025 5.022 -28.171 1.00 93.25 200 THR A O 1
ATOM 1677 N N . LEU A 1 201 ? 15.958 5.612 -29.126 1.00 91.88 201 LEU A N 1
ATOM 1678 C CA . LEU A 1 201 ? 16.785 4.907 -28.136 1.00 91.88 201 LEU A CA 1
ATOM 1679 C C . LEU A 1 201 ? 16.974 5.700 -26.835 1.00 91.88 201 LEU A C 1
ATOM 1681 O O . LEU A 1 201 ? 16.986 5.126 -25.741 1.00 91.88 201 LEU A O 1
ATOM 1685 N N . GLN A 1 202 ? 17.128 7.020 -26.941 1.00 91.19 202 GLN A N 1
ATOM 1686 C CA . GLN A 1 202 ? 17.525 7.873 -25.820 1.00 91.19 202 GLN A CA 1
ATOM 1687 C C . GLN A 1 202 ? 16.479 7.923 -24.697 1.00 91.19 202 GLN A C 1
ATOM 1689 O O . GLN A 1 202 ? 16.845 7.860 -23.519 1.00 91.19 202 GLN A O 1
ATOM 1694 N N . GLY A 1 203 ? 15.190 7.983 -25.044 1.00 91.81 203 GLY A N 1
ATOM 1695 C CA . GLY A 1 203 ? 14.088 7.992 -24.077 1.00 91.81 203 GLY A CA 1
ATOM 1696 C C . GLY A 1 203 ? 14.047 6.722 -23.214 1.00 91.81 203 GLY A C 1
ATOM 1697 O O . GLY A 1 203 ? 14.239 6.812 -21.999 1.00 91.81 203 GLY A O 1
ATOM 1698 N N . PRO A 1 204 ? 13.881 5.525 -23.807 1.00 92.56 204 PRO A N 1
ATOM 1699 C CA . PRO A 1 204 ? 13.870 4.254 -23.082 1.00 92.56 204 PRO A CA 1
ATOM 1700 C C . PRO A 1 204 ? 15.137 3.991 -22.258 1.00 92.56 204 PRO A C 1
ATOM 1702 O O . PRO A 1 204 ? 15.045 3.475 -21.141 1.00 92.56 204 PRO A O 1
ATOM 1705 N N . LYS A 1 205 ? 16.315 4.372 -22.771 1.00 91.25 205 LYS A N 1
ATOM 1706 C CA . LYS A 1 205 ? 17.588 4.254 -22.043 1.00 91.25 205 LYS A CA 1
ATOM 1707 C C . LYS A 1 205 ? 17.608 5.139 -20.797 1.00 91.25 205 LYS A C 1
ATOM 1709 O O . LYS A 1 205 ? 17.986 4.679 -19.720 1.00 91.25 205 LYS A O 1
ATOM 1714 N N . SER A 1 206 ? 17.177 6.392 -20.936 1.00 91.56 206 SER A N 1
ATOM 1715 C CA . SER A 1 206 ? 17.092 7.336 -19.817 1.00 91.56 206 SER A CA 1
ATOM 1716 C C . SER A 1 206 ? 16.054 6.881 -18.791 1.00 91.56 206 SER A C 1
ATOM 1718 O O . SER A 1 206 ? 16.327 6.915 -17.595 1.00 91.56 206 SER A O 1
ATOM 1720 N N . GLY A 1 207 ? 14.911 6.359 -19.247 1.00 89.88 207 GLY A N 1
ATOM 1721 C CA . GLY A 1 207 ? 13.877 5.786 -18.384 1.00 89.88 207 GLY A CA 1
ATOM 1722 C C . GLY A 1 207 ? 14.379 4.607 -17.547 1.00 89.88 207 GLY A C 1
ATOM 1723 O O . GLY A 1 207 ? 14.123 4.562 -16.348 1.00 89.88 207 GLY A O 1
ATOM 1724 N N . ALA A 1 208 ? 15.157 3.692 -18.139 1.00 90.31 208 ALA A N 1
ATOM 1725 C CA . ALA A 1 208 ? 15.761 2.581 -17.398 1.00 90.31 208 ALA A CA 1
ATOM 1726 C C . ALA A 1 208 ? 16.750 3.058 -16.319 1.00 90.31 208 ALA A C 1
ATOM 1728 O O . ALA A 1 208 ? 16.795 2.479 -15.237 1.00 90.31 208 ALA A O 1
ATOM 1729 N N . LYS A 1 209 ? 17.508 4.130 -16.587 1.00 90.06 209 LYS A N 1
ATOM 1730 C CA . LYS A 1 209 ? 18.402 4.740 -15.594 1.00 90.06 209 LYS A CA 1
ATOM 1731 C C . LYS A 1 209 ? 17.619 5.380 -14.443 1.00 90.06 209 LYS A C 1
ATOM 1733 O O . LYS A 1 209 ? 17.902 5.086 -13.292 1.00 90.06 209 LYS A O 1
ATOM 1738 N N . ILE A 1 210 ? 16.609 6.192 -14.755 1.00 89.88 210 ILE A N 1
ATOM 1739 C CA . ILE A 1 210 ? 15.762 6.840 -13.741 1.00 89.88 210 ILE A CA 1
ATOM 1740 C C . ILE A 1 210 ? 15.077 5.791 -12.853 1.00 89.88 210 ILE A C 1
ATOM 1742 O O . ILE A 1 210 ? 14.956 5.989 -11.647 1.00 89.88 210 ILE A O 1
ATOM 1746 N N . ALA A 1 211 ? 14.639 4.668 -13.432 1.00 89.38 211 ALA A N 1
ATOM 1747 C CA . ALA A 1 211 ? 14.053 3.572 -12.669 1.00 89.38 211 ALA A CA 1
ATOM 1748 C C . ALA A 1 211 ? 15.051 2.946 -11.679 1.00 89.38 211 ALA A C 1
ATOM 1750 O O . ALA A 1 211 ? 14.683 2.711 -10.533 1.00 89.38 211 ALA A O 1
ATOM 1751 N N . LEU A 1 212 ? 16.311 2.733 -12.082 1.00 89.69 212 LEU A N 1
ATOM 1752 C CA . LEU A 1 212 ? 17.365 2.263 -11.171 1.00 89.69 212 LEU A CA 1
ATOM 1753 C C . LEU A 1 212 ? 17.608 3.249 -10.029 1.00 89.69 212 LEU A C 1
ATOM 1755 O O . LEU A 1 212 ? 17.575 2.840 -8.872 1.00 89.69 212 LEU A O 1
ATOM 1759 N N . ASP A 1 213 ? 17.767 4.536 -10.344 1.00 87.50 213 ASP A N 1
ATOM 1760 C CA . ASP A 1 213 ? 18.019 5.581 -9.344 1.00 87.50 213 ASP A CA 1
ATOM 1761 C C . ASP A 1 213 ? 16.879 5.639 -8.300 1.00 87.50 213 ASP A C 1
ATOM 1763 O O . ASP A 1 213 ? 17.120 5.775 -7.098 1.00 87.50 213 ASP A O 1
ATOM 1767 N N . LYS A 1 214 ? 15.621 5.466 -8.738 1.00 86.25 214 LYS A N 1
ATOM 1768 C CA . LYS A 1 214 ? 14.456 5.360 -7.841 1.00 86.25 214 LYS A CA 1
ATOM 1769 C C . LYS A 1 214 ? 14.501 4.107 -6.964 1.00 86.25 214 LYS A C 1
ATOM 1771 O O . LYS A 1 214 ? 14.221 4.190 -5.772 1.00 86.25 214 LYS A O 1
ATOM 1776 N N . LEU A 1 215 ? 14.855 2.951 -7.524 1.00 88.88 215 LEU A N 1
ATOM 1777 C CA . LEU A 1 215 ? 14.925 1.696 -6.768 1.00 88.88 215 LEU A CA 1
ATOM 1778 C C . LEU A 1 215 ? 16.042 1.711 -5.722 1.00 88.88 215 LEU A C 1
ATOM 1780 O O . LEU A 1 215 ? 15.852 1.195 -4.624 1.00 88.88 215 LEU A O 1
ATOM 1784 N N . GLU A 1 216 ? 17.176 2.348 -6.017 1.00 87.00 216 GLU A N 1
ATOM 1785 C CA . GLU A 1 216 ? 18.238 2.577 -5.030 1.00 87.00 216 GLU A CA 1
ATOM 1786 C C . GLU A 1 216 ? 17.773 3.470 -3.875 1.00 87.00 216 GLU A C 1
ATOM 1788 O O . GLU A 1 216 ? 18.180 3.270 -2.729 1.00 87.00 216 GLU A O 1
ATOM 1793 N N . HIS A 1 217 ? 16.914 4.452 -4.155 1.00 84.06 217 HIS A N 1
ATOM 1794 C CA . HIS A 1 217 ? 16.305 5.271 -3.112 1.00 84.06 217 HIS A CA 1
ATOM 1795 C C . HIS A 1 217 ? 15.369 4.445 -2.215 1.00 84.06 217 HIS A C 1
ATOM 1797 O O . HIS A 1 217 ? 15.484 4.515 -0.991 1.00 84.06 217 HIS A O 1
ATOM 1803 N N . TYR A 1 218 ? 14.502 3.614 -2.803 1.00 82.00 218 TYR A N 1
ATOM 1804 C CA . TYR A 1 218 ? 13.609 2.737 -2.038 1.00 82.00 218 TYR A CA 1
ATOM 1805 C C . TYR A 1 218 ? 14.364 1.707 -1.194 1.00 82.00 218 TYR A C 1
ATOM 1807 O O . TYR A 1 218 ? 14.031 1.502 -0.031 1.00 82.00 218 TYR A O 1
ATOM 1815 N N . GLU A 1 219 ? 15.414 1.096 -1.738 1.00 82.00 219 GLU A N 1
ATOM 1816 C CA . GLU A 1 219 ? 16.246 0.145 -0.997 1.00 82.00 219 GLU A CA 1
ATOM 1817 C C . GLU A 1 219 ? 16.913 0.797 0.223 1.00 82.00 219 GLU A C 1
ATOM 1819 O O . GLU A 1 219 ? 16.968 0.194 1.294 1.00 82.00 219 GLU A O 1
ATOM 1824 N N . LYS A 1 220 ? 17.371 2.051 0.105 1.00 83.62 220 LYS A N 1
ATOM 1825 C CA . LYS A 1 220 ? 17.896 2.811 1.252 1.00 83.62 220 LYS A CA 1
ATOM 1826 C C . LYS A 1 220 ? 16.824 3.071 2.310 1.00 83.62 220 LYS A C 1
ATOM 1828 O O . LYS A 1 220 ? 17.133 2.955 3.489 1.00 83.62 220 LYS A O 1
ATOM 1833 N N . LYS A 1 221 ? 15.588 3.388 1.901 1.00 79.62 221 LYS A N 1
ATOM 1834 C CA . LYS A 1 221 ? 14.440 3.604 2.806 1.00 79.62 221 LYS A CA 1
ATOM 1835 C C . LYS A 1 221 ? 14.045 2.325 3.558 1.00 79.62 221 LYS A C 1
ATOM 1837 O O . LYS A 1 221 ? 13.561 2.421 4.673 1.00 79.62 221 LYS A O 1
ATOM 1842 N N . LEU A 1 222 ? 14.240 1.146 2.962 1.00 74.75 222 LEU A N 1
ATOM 1843 C CA . LEU A 1 222 ? 13.932 -0.144 3.599 1.00 74.75 222 LEU A CA 1
ATOM 1844 C C . LEU A 1 222 ? 15.037 -0.655 4.538 1.00 74.75 222 LEU A C 1
ATOM 1846 O O . LEU A 1 222 ? 14.747 -1.454 5.423 1.00 74.75 222 LEU A O 1
ATOM 1850 N N . ASN A 1 223 ? 16.288 -0.237 4.322 1.00 70.44 223 ASN A N 1
ATOM 1851 C CA . ASN A 1 223 ? 17.453 -0.698 5.086 1.00 70.44 223 ASN A CA 1
ATOM 1852 C C . ASN A 1 223 ? 17.888 0.257 6.217 1.00 70.44 223 ASN A C 1
ATOM 1854 O O . ASN A 1 223 ? 18.813 -0.086 6.957 1.00 70.44 223 ASN A O 1
ATOM 1858 N N . GLY A 1 224 ? 17.298 1.453 6.307 1.00 53.22 224 GLY A N 1
ATOM 1859 C CA . GLY A 1 224 ? 17.567 2.460 7.342 1.00 53.22 224 GLY A CA 1
ATOM 1860 C C . GLY A 1 224 ? 16.424 2.571 8.334 1.00 53.22 224 GLY A C 1
ATOM 1861 O O . GLY A 1 224 ? 16.729 2.810 9.522 1.00 53.22 224 GLY A O 1
#

pLDDT: mean 75.52, std 15.93, range [28.25, 95.88]

Secondary structure (DSSP, 8-state):
----------HHHHHHHHHHHTSGGGTT--HHHHHHHHTT-HHHHHHHHHHHHHHTSSS-PPPP-TT--SS-------HHHHHHHHHHHHHHH-TTSHHHHHHHTT--HHHHHHHHHHHHHHHS-HHHHHT--HHHHHHHHHHHHHHHH--SHHHHHHHHHHHHHHHHHHHHHHHHHHHHS---TTSTTHHHHHHHIIIIIHHHHHHHHHHHHHHHHHHHHHH-

InterPro domains:
  IPR011994 Cytidylate kinase domain [PF02224] (22-102)
  IPR027417 P-loop containing nucleoside triphosphate hydrolase [G3DSA:3.40.50.300] (6-148)

Radius of gyration: 32.89 Å; chains: 1; bounding box: 74×33×96 Å

Sequence (224 aa):
YYNINSTNFNRHTYDTLINCSNSSIFSSLDISQKASELSKDGEIRSLINQEIKKLTKEKRFVVVGRDVTTNKILLSADFETRLGRHVMQLVDENPQNILYDVITLKRTFDQVEELFTMIIMIKKDYNYYLDLSNWQLNTEVDEDAYVEAFPLLSDRIKFIQDLKNYYEARKTVFSRIERILPKEKDHESFDEIQEWRTTTLQGPKSGAKIALDKLEHYEKKLNG